Protein AF-A0A4D6N8U1-F1 (afdb_monomer_lite)

pLDDT: mean 76.0, std 16.44, range [33.62, 95.38]

Secondary structure (DSSP, 8-state):
----PPPHHHHHHHTTTTPPPP---SSSS------HHHHSTT---GGGTS-TTSPPTTS-----EEE-GGGS--S-S---HHHHHHHHHHHHHHHHHHT-B-TTT---EEEEEEETT--EEEEE-B--TTSTTPBPHHHHHHHHHTTS-GGGEEEEEEEEETT-SS--GGG--SEEEEEEE--

InterPro domains:
  IPR002125 Cytidine and deoxycytidylate deaminase domain [PS51747] (84-183)
  IPR013171 Cytidine/deoxycytidylate deaminase, zinc-binding domain [PF08211] (36-172)
  IPR016193 Cytidine deaminase-like [SSF53927] (32-168)
  IPR050202 Cytidine and Deoxycytidylate Deaminase [PTHR11644] (20-145)

Organism: Vigna unguiculata (NCBI:txid3917)

Foldseek 3Di:
DDDPDPDVLVLLVCVQALDFDWDDDPDPDDGDGDGSCVVPVPHDFCVVPHDPPQDTPPDDFFQQWDFDPVPPPDPDDDDDPVNVLVVVQVVLFNRQQRRARDVPQSKGKKKWWAFQVRDIFIFTWYATPVNPPTDDRVRRSVVRCPPDPPVRTDAMEMEIAPPGPDDCVVVDPHHYGHIDGDD

Structure (mmCIF, N/CA/C/O backbone):
data_AF-A0A4D6N8U1-F1
#
_entry.id   AF-A0A4D6N8U1-F1
#
loop_
_atom_site.group_PDB
_atom_site.id
_atom_site.type_symbol
_atom_site.label_atom_id
_atom_site.label_alt_id
_atom_site.label_comp_id
_atom_site.label_asym_id
_atom_site.label_entity_id
_atom_site.label_seq_id
_atom_site.pdbx_PDB_ins_code
_atom_site.Cartn_x
_atom_site.Cartn_y
_atom_site.Cartn_z
_atom_site.occupancy
_atom_site.B_iso_or_equiv
_atom_site.auth_seq_id
_atom_site.auth_comp_id
_atom_site.auth_asym_id
_atom_site.auth_atom_id
_atom_site.pdbx_PDB_model_num
ATOM 1 N N . MET A 1 1 ? 37.188 -9.917 13.035 1.00 33.62 1 MET A N 1
ATOM 2 C CA . MET A 1 1 ? 35.712 -9.987 13.081 1.00 33.62 1 MET A CA 1
ATOM 3 C C . MET A 1 1 ? 35.191 -9.381 11.792 1.00 33.62 1 MET A C 1
ATOM 5 O O . MET A 1 1 ? 35.544 -8.246 11.511 1.00 33.62 1 MET A O 1
ATOM 9 N N . ALA A 1 2 ? 34.481 -10.152 10.967 1.00 37.44 2 ALA A N 1
ATOM 10 C CA . ALA A 1 2 ? 33.875 -9.634 9.742 1.00 37.44 2 ALA A CA 1
ATOM 11 C C . ALA A 1 2 ? 32.584 -8.890 10.105 1.00 37.44 2 ALA A C 1
ATOM 13 O O . ALA A 1 2 ? 31.751 -9.444 10.820 1.00 37.44 2 ALA A O 1
ATOM 14 N N . GLU A 1 3 ? 32.437 -7.647 9.646 1.00 43.19 3 GLU A N 1
ATOM 15 C CA . GLU A 1 3 ? 31.185 -6.907 9.802 1.00 43.19 3 GLU A CA 1
ATOM 16 C C . GLU A 1 3 ? 30.051 -7.598 9.025 1.00 43.19 3 GLU A C 1
ATOM 18 O O . GLU A 1 3 ? 30.286 -8.098 7.915 1.00 43.19 3 GLU A O 1
ATOM 23 N N . PRO A 1 4 ? 28.823 -7.646 9.571 1.00 41.88 4 PRO A N 1
ATOM 24 C CA . PRO A 1 4 ? 27.682 -8.193 8.856 1.00 41.88 4 PRO A CA 1
ATOM 25 C C . PRO A 1 4 ? 27.353 -7.284 7.668 1.00 41.88 4 PRO A C 1
ATOM 27 O O . PRO A 1 4 ? 26.766 -6.216 7.816 1.00 41.88 4 PRO A O 1
ATOM 30 N N . LYS A 1 5 ? 27.743 -7.706 6.463 1.00 51.41 5 LYS A N 1
ATOM 31 C CA . LYS A 1 5 ? 27.340 -7.027 5.228 1.00 51.41 5 LYS A CA 1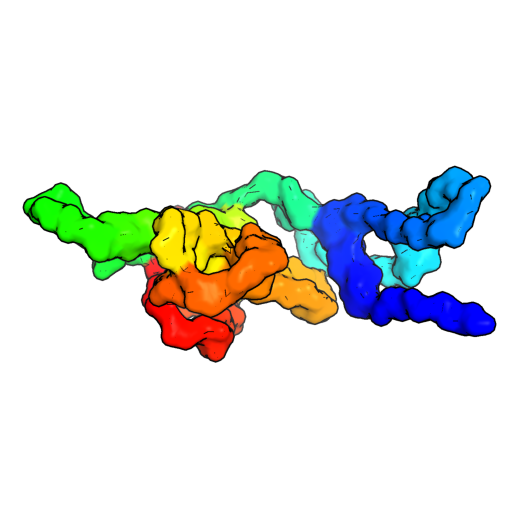
ATOM 32 C C . LYS A 1 5 ? 25.823 -7.190 5.057 1.00 51.41 5 LYS A C 1
ATOM 34 O O . LYS A 1 5 ? 25.351 -8.329 5.109 1.00 51.41 5 LYS A O 1
ATOM 39 N N . PRO A 1 6 ? 25.056 -6.110 4.813 1.00 54.94 6 PRO A N 1
ATOM 40 C CA . PRO A 1 6 ? 23.638 -6.234 4.508 1.00 54.94 6 PRO A CA 1
ATOM 41 C C . PRO A 1 6 ? 23.445 -7.159 3.303 1.00 54.94 6 PRO A C 1
ATOM 43 O O . PRO A 1 6 ? 24.192 -7.086 2.321 1.00 54.94 6 PRO A O 1
ATOM 46 N N . ILE A 1 7 ? 22.459 -8.053 3.386 1.00 62.69 7 ILE A N 1
ATOM 47 C CA . ILE A 1 7 ? 22.147 -9.026 2.330 1.00 62.69 7 ILE A CA 1
ATOM 48 C C . ILE A 1 7 ? 21.815 -8.252 1.043 1.00 62.69 7 ILE A C 1
ATOM 50 O O . ILE A 1 7 ? 21.067 -7.280 1.103 1.00 62.69 7 ILE A O 1
ATOM 54 N N . ARG A 1 8 ? 22.325 -8.686 -0.124 1.00 57.22 8 ARG A N 1
ATOM 55 C CA . ARG A 1 8 ? 22.146 -8.029 -1.449 1.00 57.22 8 ARG A CA 1
ATOM 56 C C . ARG A 1 8 ? 20.716 -7.538 -1.742 1.00 57.22 8 ARG A C 1
ATOM 58 O O . ARG A 1 8 ? 20.549 -6.508 -2.381 1.00 57.22 8 ARG A O 1
ATOM 65 N N . ARG A 1 9 ? 19.706 -8.235 -1.217 1.00 57.12 9 ARG A N 1
ATOM 66 C CA . ARG A 1 9 ? 18.279 -7.878 -1.292 1.00 57.12 9 ARG A CA 1
ATOM 67 C C . ARG A 1 9 ? 17.963 -6.473 -0.747 1.00 57.12 9 ARG A C 1
ATOM 69 O O . ARG A 1 9 ? 17.156 -5.768 -1.335 1.00 57.12 9 ARG A O 1
ATOM 76 N N . TRP A 1 10 ? 18.618 -6.054 0.336 1.00 57.88 10 TRP A N 1
ATOM 77 C CA . TRP A 1 10 ? 18.423 -4.736 0.959 1.00 57.88 10 TRP A CA 1
ATOM 78 C C . TRP A 1 10 ? 18.992 -3.604 0.113 1.00 57.88 10 TRP A C 1
ATOM 80 O O . TRP A 1 10 ? 18.360 -2.565 -0.046 1.00 57.88 10 TRP A O 1
ATOM 90 N N . TRP A 1 11 ? 20.156 -3.835 -0.491 1.00 59.41 11 TRP A N 1
ATOM 91 C CA . TRP A 1 11 ? 20.763 -2.878 -1.408 1.00 59.41 11 TRP A CA 1
ATOM 92 C C . TRP A 1 11 ? 19.870 -2.635 -2.621 1.00 59.41 11 TRP A C 1
ATOM 94 O O . TRP A 1 11 ? 19.699 -1.496 -3.049 1.00 59.41 11 TRP A O 1
ATOM 104 N N . GLN A 1 12 ? 19.261 -3.703 -3.142 1.00 58.62 12 GLN A N 1
ATOM 105 C CA . GLN A 1 12 ? 18.358 -3.607 -4.278 1.00 58.62 12 GLN A CA 1
ATOM 106 C C . GLN A 1 12 ? 17.107 -2.792 -3.939 1.00 58.62 12 GLN A C 1
ATOM 108 O O . GLN A 1 12 ? 16.709 -1.991 -4.769 1.00 58.62 12 GLN A O 1
ATOM 113 N N . PHE A 1 13 ? 16.550 -2.898 -2.725 1.00 62.19 13 PHE A N 1
ATOM 114 C CA . PHE A 1 13 ? 15.436 -2.046 -2.279 1.00 62.19 13 PHE A CA 1
ATOM 115 C C . PHE A 1 13 ? 15.803 -0.551 -2.249 1.00 62.19 13 PHE A C 1
ATOM 117 O O . PHE A 1 13 ? 15.089 0.262 -2.829 1.00 62.19 13 PHE A O 1
ATOM 124 N N . CYS A 1 14 ? 16.940 -0.185 -1.641 1.00 59.06 14 CYS A N 1
ATOM 125 C CA . CYS A 1 14 ? 17.377 1.217 -1.530 1.00 59.06 14 CYS A CA 1
ATOM 126 C C . CYS A 1 14 ? 17.618 1.890 -2.893 1.00 59.06 14 CYS A C 1
ATOM 128 O O . CYS A 1 14 ? 17.463 3.106 -3.015 1.00 59.06 14 CYS A O 1
ATOM 130 N N . ASN A 1 15 ? 17.943 1.104 -3.926 1.00 58.97 15 ASN A N 1
ATOM 131 C CA . ASN A 1 15 ? 18.101 1.596 -5.295 1.00 58.97 15 ASN A CA 1
ATOM 132 C C . ASN A 1 15 ? 16.811 2.210 -5.868 1.00 58.97 15 ASN A C 1
ATOM 134 O O . ASN A 1 15 ? 16.868 3.058 -6.751 1.00 58.97 15 ASN A O 1
ATOM 138 N N . PHE A 1 16 ? 15.642 1.821 -5.352 1.00 53.44 16 PHE A N 1
ATOM 139 C CA . PHE A 1 16 ? 14.355 2.296 -5.863 1.00 53.44 16 PHE A CA 1
ATOM 140 C C . PHE A 1 16 ? 13.917 3.639 -5.286 1.00 53.44 16 PHE A C 1
ATOM 142 O O . PHE A 1 16 ? 12.999 4.242 -5.828 1.00 53.44 16 PHE A O 1
ATOM 149 N N . SER A 1 17 ? 14.563 4.114 -4.218 1.00 51.16 17 SER A N 1
ATOM 150 C CA . SER A 1 17 ? 14.145 5.313 -3.482 1.00 51.16 17 SER A CA 1
ATOM 151 C C . SER A 1 17 ? 15.088 6.510 -3.634 1.00 51.16 17 SER A C 1
ATOM 153 O O . SER A 1 17 ? 14.858 7.531 -2.993 1.00 51.16 17 SER A O 1
ATOM 155 N N . ASN A 1 18 ? 16.191 6.386 -4.388 1.00 48.53 18 ASN A N 1
ATOM 156 C CA . ASN A 1 18 ? 17.327 7.323 -4.307 1.00 48.53 18 ASN A CA 1
ATOM 157 C C . ASN A 1 18 ? 17.831 7.531 -2.854 1.00 48.53 18 ASN A C 1
ATOM 159 O O . ASN A 1 18 ? 18.452 8.547 -2.537 1.00 48.53 18 ASN A O 1
ATOM 163 N N . LEU A 1 19 ? 17.567 6.576 -1.948 1.00 44.91 19 LEU A N 1
ATOM 164 C CA . LEU A 1 19 ? 17.973 6.680 -0.550 1.00 44.91 19 LEU A CA 1
ATOM 165 C C . LEU A 1 19 ? 19.451 6.307 -0.408 1.00 44.91 19 LEU A C 1
ATOM 167 O O . LEU A 1 19 ? 19.900 5.236 -0.820 1.00 44.91 19 LEU A O 1
ATOM 171 N N . TYR A 1 20 ? 20.206 7.192 0.232 1.00 42.31 20 TYR A N 1
ATOM 172 C CA . TYR A 1 20 ? 21.606 6.968 0.557 1.00 42.31 20 TYR A CA 1
ATOM 173 C C . TYR A 1 20 ? 21.751 6.028 1.761 1.00 42.31 20 TYR A C 1
ATOM 175 O O . TYR A 1 20 ? 21.087 6.205 2.781 1.00 42.31 20 TYR A O 1
ATOM 183 N N . CYS A 1 21 ? 22.647 5.041 1.670 1.00 44.75 21 CYS A N 1
ATOM 184 C CA . CYS A 1 21 ? 22.950 4.152 2.793 1.00 44.75 21 CYS A CA 1
ATOM 185 C C . CYS A 1 21 ? 23.933 4.818 3.764 1.00 44.75 21 CYS A C 1
ATOM 187 O O . CYS A 1 21 ? 25.037 5.206 3.380 1.00 44.75 21 CYS A O 1
ATOM 189 N N . PHE A 1 22 ? 23.548 4.898 5.037 1.00 40.94 22 PHE A N 1
ATOM 190 C CA . PHE A 1 22 ? 24.395 5.392 6.117 1.00 40.94 22 PHE A CA 1
ATOM 191 C C . PHE A 1 22 ? 25.020 4.204 6.855 1.00 40.94 22 PHE A C 1
ATOM 193 O O . PHE A 1 22 ? 24.305 3.382 7.423 1.00 40.94 22 PHE A O 1
ATOM 200 N N . SER A 1 23 ? 26.349 4.101 6.859 1.00 42.75 23 SER A N 1
ATOM 201 C CA . SER A 1 23 ? 27.047 3.166 7.745 1.00 42.75 23 SER A CA 1
ATOM 202 C C . SER A 1 23 ? 27.382 3.902 9.037 1.00 42.75 23 SER A C 1
ATOM 204 O O . SER A 1 23 ? 28.341 4.670 9.086 1.00 42.75 23 SER A O 1
ATOM 206 N N . SER A 1 24 ? 26.575 3.719 10.083 1.00 39.22 24 SER A N 1
ATOM 207 C CA . SER A 1 24 ? 26.896 4.250 11.408 1.00 39.22 24 SER A CA 1
ATOM 208 C C . SER A 1 24 ? 27.877 3.310 12.107 1.00 39.22 24 SER A C 1
ATOM 210 O O . SER A 1 24 ? 27.471 2.381 12.806 1.00 39.22 24 SER A O 1
ATOM 212 N N . THR A 1 25 ? 29.178 3.527 11.935 1.00 42.56 25 THR A N 1
ATOM 213 C CA . THR A 1 25 ? 30.161 2.874 12.803 1.00 42.56 25 THR A CA 1
ATOM 214 C C . THR A 1 25 ? 30.216 3.641 14.123 1.00 42.56 25 THR A C 1
ATOM 216 O O . THR A 1 25 ? 30.431 4.853 14.140 1.00 42.56 25 THR A O 1
ATOM 219 N N . ILE A 1 26 ? 30.030 2.941 15.244 1.00 47.75 26 ILE A N 1
ATOM 220 C CA . ILE A 1 26 ? 30.313 3.453 16.590 1.00 47.75 26 ILE A CA 1
ATOM 221 C C . ILE A 1 26 ? 31.835 3.623 16.701 1.00 47.75 26 ILE A C 1
ATOM 223 O O . ILE A 1 26 ? 32.529 2.745 17.199 1.00 47.75 26 ILE A O 1
ATOM 227 N N . ASN A 1 27 ? 32.385 4.704 16.152 1.00 44.72 27 ASN A N 1
ATOM 228 C CA . ASN A 1 27 ? 33.701 5.235 16.496 1.00 44.72 27 ASN A CA 1
ATOM 229 C C . ASN A 1 27 ? 33.904 6.608 15.850 1.00 44.72 27 ASN A C 1
ATOM 231 O O . ASN A 1 27 ? 33.344 6.901 14.803 1.00 44.72 27 ASN A O 1
ATOM 235 N N . ARG A 1 28 ? 34.692 7.452 16.520 1.00 45.66 28 ARG A N 1
ATOM 236 C CA . ARG A 1 28 ? 34.837 8.908 16.342 1.00 45.66 28 ARG A CA 1
ATOM 237 C C . ARG A 1 28 ? 35.461 9.366 15.002 1.00 45.66 28 ARG A C 1
ATOM 239 O O . ARG A 1 28 ? 36.388 10.170 15.012 1.00 45.66 28 ARG A O 1
ATOM 246 N N . CYS A 1 29 ? 34.963 8.892 13.865 1.00 48.19 29 CYS A N 1
ATOM 247 C CA . CYS A 1 29 ? 35.279 9.406 12.532 1.00 48.19 29 CYS A CA 1
ATOM 248 C C . CYS A 1 29 ? 34.030 10.050 11.912 1.00 48.19 29 CYS A C 1
ATOM 250 O O . CYS A 1 29 ? 32.922 9.567 12.155 1.00 48.19 29 CYS A O 1
ATOM 252 N N . PRO A 1 30 ? 34.174 11.124 11.113 1.00 55.75 30 PRO A N 1
ATOM 253 C CA . PRO A 1 30 ? 33.047 11.656 10.363 1.00 55.75 30 PRO A CA 1
ATOM 254 C C . PRO A 1 30 ? 32.487 10.552 9.449 1.00 55.75 30 PRO A C 1
ATOM 256 O O . PRO A 1 30 ? 33.272 9.797 8.867 1.00 55.75 30 PRO A O 1
ATOM 259 N N . PRO A 1 31 ? 31.155 10.426 9.336 1.00 58.94 31 PRO A N 1
ATOM 260 C CA . PRO A 1 31 ? 30.531 9.390 8.523 1.00 58.94 31 PRO A CA 1
ATOM 261 C C . PRO A 1 31 ? 31.013 9.525 7.076 1.00 58.94 31 PRO A C 1
ATOM 263 O O . PRO A 1 31 ? 30.777 10.539 6.419 1.00 58.94 31 PRO A O 1
ATOM 266 N N . GLN A 1 32 ? 31.730 8.513 6.587 1.00 71.56 32 GLN A N 1
ATOM 267 C CA . GLN A 1 32 ? 32.212 8.493 5.213 1.00 71.56 32 GLN A CA 1
ATOM 268 C C . GLN A 1 32 ? 31.061 8.070 4.302 1.00 71.56 32 GLN A C 1
ATOM 270 O O . GLN A 1 32 ? 30.616 6.922 4.311 1.00 71.56 32 GLN A O 1
ATOM 275 N N . PHE A 1 33 ? 30.562 9.021 3.521 1.00 79.31 33 PHE A N 1
ATOM 276 C CA . PHE A 1 33 ? 29.514 8.768 2.549 1.00 79.31 33 PHE A CA 1
ATOM 277 C C . PHE A 1 33 ? 30.047 7.904 1.404 1.00 79.31 33 PHE A C 1
ATOM 279 O O . PHE A 1 33 ? 31.010 8.272 0.730 1.00 79.31 33 PHE A O 1
ATOM 286 N N . THR A 1 34 ? 29.401 6.763 1.175 1.00 78.75 34 THR A N 1
ATOM 287 C CA . THR A 1 34 ? 29.705 5.875 0.051 1.00 78.75 34 THR A CA 1
ATOM 288 C C . THR A 1 34 ? 28.453 5.766 -0.818 1.00 78.75 34 THR A C 1
ATOM 290 O O . THR A 1 34 ? 27.410 5.353 -0.304 1.00 78.75 34 THR A O 1
ATOM 293 N N . PRO A 1 35 ? 28.506 6.150 -2.107 1.00 80.25 35 PRO A N 1
ATOM 294 C CA . PRO A 1 35 ? 27.330 6.110 -2.966 1.00 80.25 35 PRO A CA 1
ATOM 295 C C . PRO A 1 35 ? 26.865 4.669 -3.185 1.00 80.25 35 PRO A C 1
ATOM 297 O O . PRO A 1 35 ? 27.667 3.734 -3.198 1.00 80.25 35 PRO A O 1
ATOM 300 N N . LEU A 1 36 ? 25.564 4.494 -3.423 1.00 77.44 36 LEU A N 1
ATOM 301 C CA . LEU A 1 36 ? 24.966 3.174 -3.626 1.00 77.44 36 LEU A CA 1
ATOM 302 C C . LEU A 1 36 ? 25.601 2.405 -4.797 1.00 77.44 36 LEU A C 1
ATOM 304 O O . LEU A 1 36 ? 25.791 1.194 -4.705 1.00 77.44 36 LEU A O 1
ATOM 308 N N . SER A 1 37 ? 26.012 3.116 -5.849 1.00 79.50 37 SER A N 1
ATOM 309 C CA . SER A 1 37 ? 26.695 2.556 -7.023 1.00 79.50 37 SER A CA 1
ATOM 310 C C . SER A 1 37 ? 27.990 1.810 -6.687 1.00 79.50 37 SER A C 1
ATOM 312 O O . SER A 1 37 ? 28.389 0.912 -7.424 1.00 79.50 37 SER A O 1
ATOM 314 N N . HIS A 1 38 ? 28.633 2.133 -5.561 1.00 81.56 38 HIS A N 1
ATOM 315 C CA . HIS A 1 38 ? 29.796 1.398 -5.069 1.00 81.56 38 HIS A CA 1
ATOM 316 C C . HIS A 1 38 ? 29.420 -0.002 -4.558 1.00 81.56 38 HIS A C 1
ATOM 318 O O . HIS A 1 38 ? 30.170 -0.958 -4.742 1.00 81.56 38 HIS A O 1
ATOM 324 N N . PHE A 1 39 ? 28.250 -0.136 -3.928 1.00 79.19 39 PHE A N 1
ATOM 325 C CA . PHE A 1 39 ? 27.746 -1.406 -3.399 1.00 79.19 39 PHE A CA 1
ATOM 326 C C . PHE A 1 39 ? 26.977 -2.223 -4.450 1.00 79.19 39 PHE A C 1
ATOM 328 O O . PHE A 1 39 ? 26.923 -3.451 -4.356 1.00 79.19 39 PHE A O 1
ATOM 335 N N . LEU A 1 40 ? 26.415 -1.552 -5.459 1.00 77.44 40 LEU A N 1
ATOM 336 C CA . LEU A 1 40 ? 25.672 -2.132 -6.579 1.00 77.44 40 LEU A CA 1
ATOM 337 C C . LEU A 1 40 ? 26.259 -1.678 -7.927 1.00 77.44 40 LEU A C 1
ATOM 339 O O . LEU A 1 40 ? 25.648 -0.871 -8.633 1.00 77.44 40 LEU A O 1
ATOM 343 N N . PRO A 1 41 ? 27.435 -2.195 -8.321 1.00 77.69 41 PRO A N 1
ATOM 344 C CA . PRO A 1 41 ? 27.915 -1.999 -9.682 1.00 77.69 41 PRO A CA 1
ATOM 345 C C . PRO A 1 41 ? 26.935 -2.657 -10.669 1.00 77.69 41 PRO A C 1
ATOM 347 O O . PRO A 1 41 ? 26.496 -3.783 -10.437 1.00 77.69 41 PRO A O 1
ATOM 350 N N . HIS A 1 42 ? 26.607 -1.958 -11.762 1.00 77.50 42 HIS A N 1
ATOM 351 C CA . HIS A 1 42 ? 25.615 -2.380 -12.770 1.00 77.50 42 HIS A CA 1
ATOM 352 C C . HIS A 1 42 ? 24.214 -2.614 -12.187 1.00 77.50 42 HIS A C 1
ATOM 354 O O . HIS A 1 42 ? 23.626 -3.686 -12.324 1.00 77.50 42 HIS A O 1
ATOM 360 N N . GLN A 1 43 ? 23.701 -1.601 -11.492 1.00 78.69 43 GLN A N 1
ATOM 361 C CA . GLN A 1 43 ? 22.393 -1.656 -10.856 1.00 78.69 43 GLN A CA 1
ATOM 362 C C . GLN A 1 43 ? 21.269 -1.909 -11.870 1.00 78.69 43 GLN A C 1
ATOM 364 O O . GLN A 1 43 ? 21.231 -1.279 -12.922 1.00 78.69 43 GLN A O 1
ATOM 369 N N . PHE A 1 44 ? 20.347 -2.798 -11.506 1.00 78.44 44 PHE A N 1
ATOM 370 C CA . PHE A 1 44 ? 19.079 -2.981 -12.204 1.00 78.44 44 PHE A CA 1
ATOM 371 C C . PHE A 1 44 ? 17.998 -2.147 -11.509 1.00 78.44 44 PHE A C 1
ATOM 373 O O . PHE A 1 44 ? 17.881 -2.198 -10.277 1.00 78.44 44 PHE A O 1
ATOM 380 N N . GLY A 1 45 ? 17.218 -1.382 -12.267 1.00 79.94 45 GLY A N 1
ATOM 381 C CA . GLY A 1 45 ? 16.237 -0.441 -11.743 1.00 79.94 45 GLY A CA 1
ATOM 382 C C . GLY A 1 45 ? 15.106 -0.093 -12.718 1.00 79.94 45 GLY A C 1
ATOM 383 O O . GLY A 1 45 ? 14.988 -0.678 -13.790 1.00 79.94 45 GLY A O 1
ATOM 384 N N . PRO A 1 46 ? 14.251 0.877 -12.348 1.00 77.94 46 PRO A N 1
ATOM 385 C CA . PRO A 1 46 ? 13.057 1.239 -13.118 1.00 77.94 46 PRO A CA 1
ATOM 386 C C . PRO A 1 46 ? 13.362 1.629 -14.566 1.00 77.94 46 PRO A C 1
ATOM 388 O O . PRO A 1 46 ? 12.634 1.246 -15.471 1.00 77.94 46 PRO A O 1
ATOM 391 N N . HIS A 1 47 ? 14.480 2.320 -14.791 1.00 83.19 47 HIS A N 1
ATOM 392 C CA . HIS A 1 47 ? 14.916 2.786 -16.109 1.00 83.19 47 HIS A CA 1
ATOM 393 C C . HIS A 1 47 ? 15.242 1.651 -17.095 1.00 83.19 47 HIS A C 1
ATOM 395 O O . HIS A 1 47 ? 15.285 1.897 -18.296 1.00 83.19 47 HIS A O 1
ATOM 401 N N . ASP A 1 48 ? 15.454 0.423 -16.610 1.00 84.38 48 ASP A N 1
ATOM 402 C CA . ASP A 1 48 ? 15.710 -0.741 -17.465 1.00 84.38 48 ASP A CA 1
ATOM 403 C C . ASP A 1 48 ? 14.418 -1.346 -18.039 1.00 84.38 48 ASP A C 1
ATOM 405 O O . ASP A 1 48 ? 14.469 -2.078 -19.027 1.00 84.38 48 ASP A O 1
ATOM 409 N N . LEU A 1 49 ? 13.262 -1.065 -17.421 1.00 82.44 49 LEU A N 1
ATOM 410 C CA . LEU A 1 49 ? 11.970 -1.677 -17.763 1.00 82.44 49 LEU A CA 1
ATOM 411 C C . LEU A 1 49 ? 10.872 -0.667 -18.119 1.00 82.44 49 LEU A C 1
ATOM 413 O O . LEU A 1 49 ? 9.926 -1.022 -18.820 1.00 82.44 49 LEU A O 1
ATOM 417 N N . LEU A 1 50 ? 10.955 0.560 -17.609 1.00 84.19 50 LEU A N 1
ATOM 418 C CA . LEU A 1 50 ? 9.878 1.546 -17.643 1.00 84.19 50 LEU A CA 1
ATOM 419 C C . LEU A 1 50 ? 10.272 2.787 -18.441 1.00 84.19 50 LEU A C 1
ATOM 421 O O . LEU A 1 50 ? 11.443 3.143 -18.573 1.00 84.19 50 LEU A O 1
ATOM 425 N N . SER A 1 51 ? 9.254 3.476 -18.952 1.00 81.50 51 SER A N 1
ATOM 426 C CA . SER A 1 51 ? 9.427 4.786 -19.574 1.00 81.50 51 SER A CA 1
ATOM 427 C C . SER A 1 51 ? 9.809 5.843 -18.533 1.00 81.50 51 SER A C 1
ATOM 429 O O . SER A 1 51 ? 9.405 5.755 -17.375 1.00 81.50 51 SER A O 1
ATOM 431 N N . SER A 1 52 ? 10.471 6.918 -18.960 1.00 79.75 52 SER A N 1
ATOM 432 C CA . SER A 1 52 ? 10.801 8.062 -18.095 1.00 79.75 52 SER A CA 1
ATOM 433 C C . SER A 1 52 ? 9.584 8.838 -17.569 1.00 79.75 52 SER A C 1
ATOM 435 O O . SER A 1 52 ? 9.753 9.778 -16.803 1.00 79.75 52 SER A O 1
ATOM 437 N N . SER A 1 53 ? 8.371 8.501 -18.020 1.00 79.88 53 SER A N 1
ATOM 438 C CA . SER A 1 53 ? 7.116 9.107 -17.553 1.00 79.88 53 SER A CA 1
ATOM 439 C C . SER A 1 53 ? 6.494 8.374 -16.363 1.00 79.88 53 SER A C 1
ATOM 441 O O . SER A 1 53 ? 5.527 8.857 -15.779 1.00 79.88 53 SER A O 1
ATOM 443 N N . THR A 1 54 ? 7.025 7.200 -16.011 1.00 80.94 54 THR A N 1
ATOM 444 C CA . THR A 1 54 ? 6.529 6.409 -14.889 1.00 80.94 54 THR A CA 1
ATOM 445 C C . THR A 1 54 ? 7.105 6.951 -13.581 1.00 80.94 54 THR A C 1
ATOM 447 O O . THR A 1 54 ? 8.329 7.058 -13.480 1.00 80.94 54 THR A O 1
ATOM 450 N N . PRO A 1 55 ? 6.264 7.272 -12.582 1.00 82.06 55 PRO A N 1
ATOM 451 C CA . PRO A 1 55 ? 6.738 7.867 -11.342 1.00 82.06 55 PRO A CA 1
ATOM 452 C C . PRO A 1 55 ? 7.638 6.906 -10.559 1.00 82.06 55 PRO A C 1
ATOM 454 O O . PRO A 1 55 ? 7.385 5.698 -10.490 1.00 82.06 55 PRO A O 1
ATOM 457 N N . LEU A 1 56 ? 8.688 7.456 -9.954 1.00 83.56 56 LEU A N 1
ATOM 458 C CA . LEU A 1 56 ? 9.588 6.738 -9.052 1.00 83.56 56 LEU A CA 1
ATOM 459 C C . LEU A 1 56 ? 9.055 6.731 -7.612 1.00 83.56 56 LEU A C 1
ATOM 461 O O . LEU A 1 56 ? 8.104 7.429 -7.258 1.00 83.56 56 LEU A O 1
ATOM 465 N N . LEU A 1 57 ? 9.685 5.933 -6.744 1.00 76.19 57 LEU A N 1
ATOM 466 C CA . LEU A 1 57 ? 9.329 5.912 -5.327 1.00 76.19 57 LEU A CA 1
ATOM 467 C C . LEU A 1 57 ? 9.502 7.309 -4.713 1.00 76.19 57 LEU A C 1
ATOM 469 O O . LEU A 1 57 ? 10.543 7.936 -4.894 1.00 76.19 57 LEU A O 1
ATOM 473 N N . LEU A 1 58 ? 8.503 7.742 -3.936 1.00 79.12 58 LEU A N 1
ATOM 474 C CA . LEU A 1 58 ? 8.375 9.074 -3.317 1.00 79.12 58 LEU A CA 1
ATOM 475 C C . LEU A 1 58 ? 7.962 10.211 -4.266 1.00 79.12 58 LEU A C 1
ATOM 477 O O . LEU A 1 58 ? 7.713 11.320 -3.789 1.00 79.12 58 LEU A O 1
ATOM 481 N N . GLU A 1 59 ? 7.829 9.965 -5.569 1.00 82.75 59 GLU A N 1
ATOM 482 C CA . GLU A 1 59 ? 7.183 10.928 -6.461 1.00 82.75 59 GLU A CA 1
ATOM 483 C C . GLU A 1 59 ? 5.668 10.926 -6.238 1.00 82.75 59 GLU A C 1
ATOM 485 O O . GLU A 1 59 ? 5.055 9.910 -5.905 1.00 82.75 59 GLU A O 1
ATOM 490 N N . THR A 1 60 ? 5.047 12.096 -6.387 1.00 83.25 60 THR A N 1
ATOM 491 C CA . THR A 1 60 ? 3.596 12.220 -6.213 1.00 83.25 60 THR A CA 1
ATOM 492 C C . THR A 1 60 ? 2.886 11.595 -7.407 1.00 83.25 60 THR A C 1
ATOM 494 O O . THR A 1 60 ? 3.127 11.995 -8.544 1.00 83.25 60 THR A O 1
ATOM 497 N N . HIS A 1 61 ? 1.986 10.649 -7.151 1.00 84.94 61 HIS A N 1
ATOM 498 C CA . HIS A 1 61 ? 1.139 10.037 -8.170 1.00 84.94 61 HIS A CA 1
ATOM 499 C C . HIS A 1 61 ? -0.226 9.651 -7.576 1.00 84.94 61 HIS A C 1
ATOM 501 O O . HIS A 1 61 ? -0.378 9.563 -6.355 1.00 84.94 61 HIS A O 1
ATOM 507 N N . ASP A 1 62 ? -1.211 9.420 -8.446 1.00 90.38 62 ASP A N 1
ATOM 508 C CA . ASP A 1 62 ? -2.559 8.984 -8.071 1.00 90.38 62 ASP A CA 1
ATOM 509 C C . ASP A 1 62 ? -3.096 7.994 -9.120 1.00 90.38 62 ASP A C 1
ATOM 511 O O . ASP A 1 62 ? -3.042 8.274 -10.318 1.00 90.38 62 ASP A O 1
ATOM 515 N N . ASN A 1 63 ? -3.585 6.830 -8.681 1.00 89.25 63 ASN A N 1
ATOM 516 C CA . ASN A 1 63 ? -4.146 5.795 -9.560 1.00 89.25 63 ASN A CA 1
ATOM 517 C C . ASN A 1 63 ? -5.623 6.029 -9.943 1.00 89.25 63 ASN A C 1
ATOM 519 O O . ASN A 1 63 ? -6.182 5.242 -10.707 1.00 89.25 63 ASN A O 1
ATOM 523 N N . ALA A 1 64 ? -6.262 7.078 -9.414 1.00 91.25 64 ALA A N 1
ATOM 524 C CA . ALA A 1 64 ? -7.632 7.509 -9.696 1.00 91.25 64 ALA A CA 1
ATOM 525 C C . ALA A 1 64 ? -8.702 6.404 -9.557 1.00 91.25 64 ALA A C 1
ATOM 527 O O . ALA A 1 64 ? -9.701 6.384 -10.287 1.00 91.25 64 ALA A O 1
ATOM 528 N N . LEU A 1 65 ? -8.509 5.477 -8.615 1.00 89.75 65 LEU A N 1
ATOM 529 C CA . LEU A 1 65 ? -9.455 4.409 -8.304 1.00 89.75 65 LEU A CA 1
ATOM 530 C C . LEU A 1 65 ? -10.675 4.961 -7.568 1.00 89.75 65 LEU A C 1
ATOM 532 O O . LEU A 1 65 ? -10.605 5.947 -6.827 1.00 89.75 65 LEU A O 1
ATOM 536 N N . THR A 1 66 ? -11.800 4.272 -7.740 1.00 88.38 66 THR A N 1
ATOM 537 C CA . THR A 1 66 ? -13.041 4.550 -7.015 1.00 88.38 66 THR A CA 1
ATOM 538 C C . THR A 1 66 ? -13.670 3.270 -6.491 1.00 88.38 66 THR A C 1
ATOM 540 O O . THR A 1 66 ? -13.606 2.220 -7.135 1.00 88.38 66 THR A O 1
ATOM 543 N N . LEU A 1 67 ? -14.3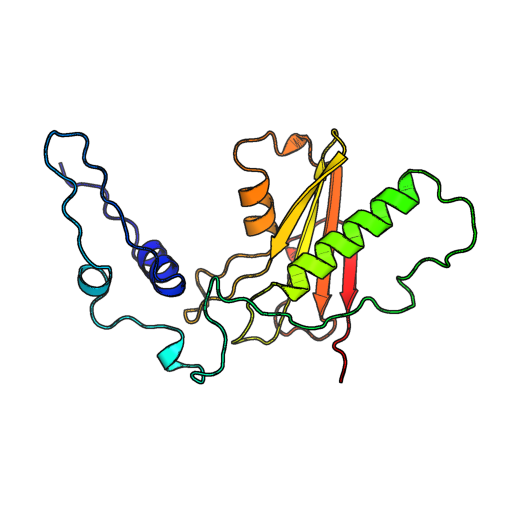25 3.380 -5.334 1.00 83.06 67 LEU A N 1
ATOM 544 C CA . LEU A 1 67 ? -15.176 2.322 -4.799 1.00 83.06 67 LEU A CA 1
ATOM 545 C C . LEU A 1 67 ? -16.357 2.065 -5.737 1.00 83.06 67 LEU A C 1
ATOM 547 O O . LEU A 1 67 ? -16.926 2.996 -6.309 1.00 83.06 67 LEU A O 1
ATOM 551 N N . LEU A 1 68 ? -16.733 0.796 -5.878 1.00 76.69 68 LEU A N 1
ATOM 552 C CA . LEU A 1 68 ? -17.944 0.425 -6.601 1.00 76.69 68 LEU A CA 1
ATOM 553 C C . LEU A 1 68 ? -19.191 0.925 -5.840 1.00 76.69 68 LEU A C 1
ATOM 555 O O . LEU A 1 68 ? -19.187 0.883 -4.608 1.00 76.69 68 LEU A O 1
ATOM 559 N N . PRO A 1 69 ? -20.272 1.337 -6.535 1.00 62.91 69 PRO A N 1
ATOM 560 C CA . PRO A 1 69 ? -21.490 1.874 -5.913 1.00 62.91 69 PRO A CA 1
ATOM 561 C C . PRO A 1 69 ? -22.105 0.957 -4.853 1.00 62.91 69 PRO A C 1
ATOM 563 O O . PRO A 1 69 ? -22.578 1.435 -3.835 1.00 62.91 69 PRO A O 1
ATOM 566 N N . ASN A 1 70 ? -21.993 -0.364 -5.024 1.00 61.41 70 ASN A N 1
ATOM 567 C CA . ASN A 1 70 ? -22.484 -1.357 -4.059 1.00 61.41 70 ASN A CA 1
ATOM 568 C C . ASN A 1 70 ? -21.735 -1.330 -2.706 1.00 61.41 70 ASN A C 1
ATOM 570 O O . ASN A 1 70 ? -22.106 -2.042 -1.776 1.00 61.41 70 ASN A O 1
ATOM 574 N N . HIS A 1 71 ? -20.650 -0.558 -2.607 1.00 59.81 71 HIS A N 1
ATOM 575 C CA . HIS A 1 71 ? -19.866 -0.345 -1.392 1.00 59.81 71 HIS A CA 1
ATOM 576 C C . HIS A 1 71 ? -19.955 1.090 -0.853 1.00 59.81 71 HIS A C 1
ATOM 578 O O . HIS A 1 71 ? -19.378 1.357 0.206 1.00 59.81 71 HIS A O 1
ATOM 584 N N . ILE A 1 72 ? -20.670 1.983 -1.547 1.00 56.91 72 ILE A N 1
ATOM 585 C CA . ILE A 1 72 ? -21.069 3.297 -1.043 1.00 56.91 72 ILE A CA 1
ATOM 586 C C . ILE A 1 72 ? -22.372 3.053 -0.284 1.00 56.91 72 ILE A C 1
ATOM 588 O O . ILE A 1 72 ? -23.381 2.692 -0.876 1.00 56.91 72 ILE A O 1
ATOM 592 N N . VAL A 1 73 ? -22.321 3.125 1.042 1.00 54.53 73 VAL A N 1
ATOM 593 C CA . VAL A 1 73 ? -23.524 2.989 1.869 1.00 54.53 73 VAL A CA 1
ATOM 594 C C . VAL A 1 73 ? -24.369 4.243 1.636 1.00 54.53 73 VAL A C 1
ATOM 596 O O . VAL A 1 73 ? -23.822 5.341 1.709 1.00 54.53 73 VAL A O 1
ATOM 599 N N . ASP A 1 74 ? -25.651 4.067 1.309 1.00 45.62 74 ASP A N 1
ATOM 600 C CA . ASP A 1 74 ? -26.617 5.146 1.083 1.00 45.62 74 ASP A CA 1
ATOM 601 C C . ASP A 1 74 ? -26.595 6.183 2.225 1.00 45.62 74 ASP A C 1
ATOM 603 O O . ASP A 1 74 ? -26.582 5.839 3.407 1.00 45.62 74 ASP A O 1
ATOM 607 N N . ASP A 1 75 ? -26.583 7.458 1.844 1.00 51.03 75 ASP A N 1
ATOM 608 C CA . ASP A 1 75 ? -26.290 8.647 2.664 1.00 51.03 75 ASP A CA 1
ATOM 609 C C . ASP A 1 75 ? -27.439 9.074 3.618 1.00 51.03 75 ASP A C 1
ATOM 611 O O . ASP A 1 75 ? -27.464 10.219 4.062 1.00 51.03 75 ASP A O 1
ATOM 615 N N . ASP A 1 76 ? -28.421 8.207 3.920 1.00 53.03 76 ASP A N 1
ATOM 616 C CA . ASP A 1 76 ? -29.724 8.648 4.474 1.00 53.03 76 ASP A CA 1
ATOM 617 C C . ASP A 1 76 ? -30.262 7.895 5.706 1.00 53.03 76 ASP A C 1
ATOM 619 O O . ASP A 1 76 ? -31.464 7.900 5.952 1.00 53.03 76 ASP A O 1
ATOM 623 N N . ASP A 1 77 ? -29.430 7.279 6.548 1.00 47.84 77 ASP A N 1
ATOM 624 C CA . ASP A 1 77 ? -29.934 6.871 7.868 1.00 47.84 77 ASP A CA 1
ATOM 625 C C . ASP A 1 77 ? -28.860 6.949 8.948 1.00 47.84 77 ASP A C 1
ATOM 627 O O . ASP A 1 77 ? -27.679 6.714 8.694 1.00 47.84 77 ASP A O 1
ATOM 631 N N . ALA A 1 78 ? -29.269 7.339 10.153 1.00 55.75 78 ALA A N 1
ATOM 632 C CA . ALA A 1 78 ? -28.409 7.671 11.284 1.00 55.75 78 ALA A CA 1
ATOM 633 C C . ALA A 1 78 ? -27.284 6.634 11.489 1.00 55.75 78 ALA A C 1
ATOM 635 O O . ALA A 1 78 ? -27.488 5.573 12.084 1.00 55.75 78 ALA A O 1
ATOM 636 N N . LEU A 1 79 ? -26.078 6.944 10.991 1.00 57.62 79 LEU A N 1
ATOM 637 C CA . LEU A 1 79 ? -24.946 6.022 11.029 1.00 57.62 79 LEU A CA 1
ATOM 638 C C . LEU A 1 79 ? -24.580 5.734 12.485 1.00 57.62 79 LEU A C 1
ATOM 640 O O . LEU A 1 79 ? -24.047 6.584 13.201 1.00 57.62 79 LEU A O 1
ATOM 644 N N . CYS A 1 80 ? -24.842 4.505 12.920 1.00 61.44 80 CYS A N 1
ATOM 645 C CA . CYS A 1 80 ? -24.279 3.982 14.153 1.00 61.44 80 CYS A CA 1
ATOM 646 C C . CYS A 1 80 ? -22.745 4.081 14.076 1.00 61.44 80 CYS A C 1
ATOM 648 O O . CYS A 1 80 ? -22.168 3.965 12.990 1.00 61.44 80 CYS A O 1
ATOM 650 N N . ASN A 1 81 ? -22.075 4.273 15.218 1.00 68.06 81 ASN A N 1
ATOM 651 C CA . ASN A 1 81 ? -20.618 4.477 15.277 1.00 68.06 81 ASN A CA 1
ATOM 652 C C . ASN A 1 81 ? -19.829 3.435 14.461 1.00 68.06 81 ASN A C 1
ATOM 654 O O . ASN A 1 81 ? -18.822 3.778 13.849 1.00 68.06 81 ASN A O 1
ATOM 658 N N . ASP A 1 82 ? -20.318 2.197 14.398 1.00 69.12 82 ASP A N 1
ATOM 659 C CA . ASP A 1 82 ? -19.722 1.085 13.652 1.00 69.12 82 ASP A CA 1
ATOM 660 C C . ASP A 1 82 ? -19.699 1.303 12.120 1.00 69.12 82 ASP A C 1
ATOM 662 O O . ASP A 1 82 ? -18.663 1.166 11.468 1.00 69.12 82 ASP A O 1
ATOM 666 N N . HIS A 1 83 ? -20.807 1.772 11.532 1.00 73.69 83 HIS A N 1
ATOM 667 C CA . HIS A 1 83 ? -20.883 2.060 10.093 1.00 73.69 83 HIS A CA 1
ATOM 668 C C . HIS A 1 83 ? -19.974 3.229 9.688 1.00 73.69 83 HIS A C 1
ATOM 670 O O . HIS A 1 83 ? -19.332 3.196 8.633 1.00 73.69 83 HIS A O 1
ATOM 676 N N . LEU A 1 84 ? -19.885 4.255 10.540 1.00 76.12 84 LEU A N 1
ATOM 677 C CA . LEU A 1 84 ? -19.009 5.399 10.306 1.00 76.12 84 LEU A CA 1
ATOM 678 C C . LEU A 1 84 ? -17.525 4.992 10.326 1.00 76.12 84 LEU A C 1
ATOM 680 O O . LEU A 1 84 ? -16.756 5.466 9.485 1.00 76.12 84 LEU A O 1
ATOM 684 N N . HIS A 1 85 ? -17.124 4.107 11.248 1.00 77.69 85 HIS A N 1
ATOM 685 C CA . HIS A 1 85 ? -15.763 3.561 11.291 1.00 77.69 85 HIS A CA 1
ATOM 686 C C . HIS A 1 85 ? -15.449 2.753 10.032 1.00 77.69 85 HIS A C 1
ATOM 688 O O . HIS A 1 85 ? -14.415 2.986 9.404 1.00 77.69 85 HIS A O 1
ATOM 694 N N . ASN A 1 86 ? -16.374 1.899 9.591 1.00 84.12 86 ASN A N 1
ATOM 695 C CA . ASN A 1 86 ? -16.197 1.110 8.376 1.00 84.12 86 ASN A CA 1
ATOM 696 C C . ASN A 1 86 ? -16.006 1.988 7.124 1.00 84.12 86 ASN A C 1
ATOM 698 O O . ASN A 1 86 ? -15.112 1.737 6.315 1.00 84.12 86 ASN A O 1
ATOM 702 N N . HIS A 1 87 ? -16.797 3.056 6.977 1.00 86.62 87 HIS A N 1
ATOM 703 C CA . HIS A 1 87 ? -16.671 3.984 5.849 1.00 86.62 87 HIS A CA 1
ATOM 704 C C . HIS A 1 87 ? -15.337 4.750 5.868 1.00 86.62 87 HIS A C 1
ATOM 706 O O . HIS A 1 87 ? -14.656 4.844 4.843 1.00 86.62 87 HIS A O 1
ATOM 712 N N . LYS A 1 88 ? -14.914 5.250 7.038 1.00 90.50 88 LYS A N 1
ATOM 713 C CA . LYS A 1 88 ? -13.600 5.897 7.199 1.00 90.50 88 LYS A CA 1
ATOM 714 C C . LYS A 1 88 ? -12.455 4.947 6.847 1.00 90.50 88 LYS A C 1
ATOM 716 O O . LYS A 1 88 ? -11.535 5.349 6.136 1.00 90.50 88 LYS A O 1
ATOM 721 N N . LEU A 1 89 ? -12.533 3.695 7.297 1.00 92.00 89 LEU A N 1
ATOM 722 C CA . LEU A 1 89 ? -11.506 2.684 7.055 1.00 92.00 89 LEU A CA 1
ATOM 723 C C . LEU A 1 89 ? -11.410 2.316 5.565 1.00 92.00 89 LEU A C 1
ATOM 725 O O . LEU A 1 89 ? -10.313 2.277 5.008 1.00 92.00 89 LEU A O 1
ATOM 729 N N . LYS A 1 90 ? -12.552 2.163 4.880 1.00 92.00 90 LYS A N 1
ATOM 730 C CA . LYS A 1 90 ? -12.615 1.967 3.420 1.00 92.00 90 LYS A CA 1
ATOM 731 C C . LYS A 1 90 ? -11.995 3.123 2.640 1.00 92.00 90 LYS A C 1
ATOM 733 O O . LYS A 1 90 ? -11.200 2.886 1.733 1.00 92.00 90 LYS A O 1
ATOM 738 N N . ASN A 1 91 ? -12.318 4.363 3.003 1.00 92.12 91 ASN A N 1
ATOM 739 C CA . ASN A 1 91 ? -11.762 5.541 2.336 1.00 92.12 91 ASN A CA 1
ATOM 740 C C . ASN A 1 91 ? -10.253 5.678 2.572 1.00 92.12 91 ASN A C 1
ATOM 742 O O . ASN A 1 91 ? -9.521 6.032 1.651 1.00 92.12 91 ASN A O 1
ATOM 746 N N . ALA A 1 92 ? -9.769 5.339 3.769 1.00 94.94 92 ALA A N 1
ATOM 747 C CA . ALA A 1 92 ? -8.340 5.313 4.059 1.00 94.94 92 ALA A CA 1
ATOM 748 C C . ALA A 1 92 ? -7.599 4.247 3.231 1.00 94.94 92 ALA A C 1
ATOM 750 O O . ALA A 1 92 ? -6.516 4.518 2.709 1.00 94.94 92 ALA A O 1
ATOM 751 N N . ALA A 1 93 ? -8.190 3.061 3.065 1.00 94.50 93 ALA A N 1
ATOM 752 C CA . ALA A 1 93 ? -7.625 2.004 2.230 1.00 94.50 93 ALA A CA 1
ATOM 753 C C . ALA A 1 93 ? -7.637 2.389 0.737 1.00 94.50 93 ALA A C 1
ATOM 755 O O . ALA A 1 93 ? -6.651 2.154 0.038 1.00 94.50 93 ALA A O 1
ATOM 756 N N . LEU A 1 94 ? -8.700 3.055 0.265 1.00 94.31 94 LEU A N 1
ATOM 757 C CA . LEU A 1 94 ? -8.776 3.629 -1.084 1.00 94.31 94 LEU A CA 1
ATOM 758 C C . LEU A 1 94 ? -7.671 4.659 -1.322 1.00 94.31 94 LEU A C 1
ATOM 760 O O . LEU A 1 94 ? -6.969 4.593 -2.327 1.00 94.31 94 LEU A O 1
ATOM 764 N N . GLU A 1 95 ? -7.493 5.596 -0.391 1.00 94.62 95 GLU A N 1
ATOM 765 C CA . GLU A 1 95 ? -6.440 6.607 -0.475 1.00 94.62 95 GLU A CA 1
ATOM 766 C C . GLU A 1 95 ? -5.052 5.952 -0.569 1.00 94.62 95 GLU A C 1
ATOM 768 O O . GLU A 1 95 ? -4.216 6.365 -1.374 1.00 94.62 95 GLU A O 1
ATOM 773 N N . ALA A 1 96 ? -4.814 4.897 0.216 1.00 95.06 96 ALA A N 1
ATOM 774 C CA . ALA A 1 96 ? -3.570 4.138 0.171 1.00 95.06 96 ALA A CA 1
ATOM 775 C C . ALA A 1 96 ? -3.376 3.420 -1.175 1.00 95.06 96 ALA A C 1
ATOM 777 O O . ALA A 1 96 ? -2.269 3.428 -1.716 1.00 95.06 96 ALA A O 1
ATOM 778 N N . ALA A 1 97 ? -4.437 2.847 -1.746 1.00 94.69 97 ALA A N 1
ATOM 779 C CA . ALA A 1 97 ? -4.390 2.206 -3.056 1.00 94.69 97 ALA A CA 1
ATOM 780 C C . ALA A 1 97 ? -4.144 3.215 -4.186 1.00 94.69 97 ALA A C 1
ATOM 782 O O . ALA A 1 97 ? -3.377 2.928 -5.107 1.00 94.69 97 ALA A O 1
ATOM 783 N N . ASN A 1 98 ? -4.701 4.425 -4.093 1.00 94.38 98 ASN A N 1
ATOM 784 C CA . ASN A 1 98 ? -4.426 5.500 -5.049 1.00 94.38 98 ASN A CA 1
ATOM 785 C C . ASN A 1 98 ? -2.968 5.964 -5.016 1.00 94.38 98 ASN A C 1
ATOM 787 O O . ASN A 1 98 ? -2.424 6.319 -6.055 1.00 94.38 98 ASN A O 1
ATOM 791 N N . LYS A 1 99 ? -2.307 5.852 -3.862 1.00 93.38 99 LYS A N 1
ATOM 792 C CA . LYS A 1 99 ? -0.878 6.150 -3.670 1.00 93.38 99 LYS A CA 1
ATOM 793 C C . LYS A 1 99 ? 0.043 4.932 -3.838 1.00 93.38 99 LYS A C 1
ATOM 795 O O . LYS A 1 99 ? 1.203 4.984 -3.443 1.00 93.38 99 LYS A O 1
ATOM 800 N N . SER A 1 100 ? -0.459 3.811 -4.361 1.00 92.62 100 SER A N 1
ATOM 801 C CA . SER A 1 100 ? 0.345 2.594 -4.541 1.00 92.62 100 SER A CA 1
ATOM 802 C C . SER A 1 100 ? 1.112 2.571 -5.861 1.00 92.62 100 SER A C 1
ATOM 804 O O . SER A 1 100 ? 0.577 2.924 -6.911 1.00 92.62 100 SER A O 1
ATOM 806 N N . LEU A 1 101 ? 2.359 2.109 -5.819 1.00 91.38 101 LEU A N 1
ATOM 807 C CA . LEU A 1 101 ? 3.234 2.014 -6.985 1.00 91.38 101 LEU A CA 1
ATOM 808 C C . LEU A 1 101 ? 3.257 0.576 -7.480 1.00 91.38 101 LEU A C 1
ATOM 810 O O . LEU A 1 101 ? 3.967 -0.255 -6.924 1.00 91.38 101 LEU A O 1
ATOM 814 N N . ALA A 1 102 ? 2.505 0.298 -8.543 1.00 91.12 102 ALA A N 1
ATOM 815 C CA . ALA A 1 102 ? 2.492 -1.001 -9.215 1.00 91.12 102 ALA A CA 1
ATOM 816 C C . ALA A 1 102 ? 2.729 -0.871 -10.733 1.00 91.12 102 ALA A C 1
ATOM 818 O O . ALA A 1 102 ? 1.873 -1.277 -11.523 1.00 91.12 102 ALA A O 1
ATOM 819 N N . PRO A 1 103 ? 3.836 -0.242 -11.178 1.00 87.56 103 PRO A N 1
ATOM 820 C CA . PRO A 1 103 ? 4.042 0.051 -12.593 1.00 87.56 103 PRO A CA 1
ATOM 821 C C . PRO A 1 103 ? 4.317 -1.188 -13.458 1.00 87.56 103 PRO A C 1
ATOM 823 O O . PRO A 1 103 ? 4.221 -1.083 -14.678 1.00 87.56 103 PRO A O 1
ATOM 826 N N . TYR A 1 104 ? 4.651 -2.345 -12.872 1.00 86.81 104 TYR A N 1
ATOM 827 C CA . TYR A 1 104 ? 4.989 -3.552 -13.633 1.00 86.81 104 TYR A CA 1
ATOM 828 C C . TYR A 1 104 ? 3.776 -4.472 -13.795 1.00 86.81 104 TYR A C 1
ATOM 830 O O . TYR A 1 104 ? 3.546 -5.003 -14.880 1.00 86.81 104 TYR A O 1
ATOM 838 N N . THR A 1 105 ? 2.973 -4.640 -12.741 1.00 88.44 105 THR A N 1
ATOM 839 C CA . THR A 1 105 ? 1.779 -5.508 -12.765 1.00 88.44 105 THR A CA 1
ATOM 840 C C . THR A 1 105 ? 0.461 -4.759 -12.909 1.00 88.44 105 THR A C 1
ATOM 842 O O . THR A 1 105 ? -0.587 -5.403 -12.999 1.00 88.44 105 THR A O 1
ATOM 845 N N . ALA A 1 106 ? 0.477 -3.421 -12.900 1.00 90.00 106 ALA A N 1
ATOM 846 C CA . ALA A 1 106 ? -0.721 -2.577 -12.941 1.00 90.00 106 ALA A CA 1
ATOM 847 C C . ALA A 1 106 ? -1.790 -3.009 -11.914 1.00 90.00 106 ALA A C 1
ATOM 849 O O . ALA A 1 106 ? -2.994 -2.977 -12.184 1.00 90.00 106 ALA A O 1
ATOM 850 N N . SER A 1 107 ? -1.328 -3.452 -10.740 1.00 92.38 107 SER A N 1
ATOM 851 C CA . SER A 1 107 ? -2.138 -4.047 -9.671 1.00 92.38 107 SER A CA 1
ATOM 852 C C . SER A 1 107 ? -2.098 -3.176 -8.406 1.00 92.38 107 SER A C 1
ATOM 854 O O . SER A 1 107 ? -1.519 -3.578 -7.393 1.00 92.38 107 SER A O 1
ATOM 856 N N . PRO A 1 108 ? -2.658 -1.950 -8.451 1.00 93.69 108 PRO A N 1
ATOM 857 C CA . PRO A 1 108 ? -2.660 -1.057 -7.304 1.00 93.69 108 PRO A CA 1
ATOM 858 C C . PRO A 1 108 ? -3.501 -1.643 -6.165 1.00 93.69 108 PRO A C 1
ATOM 860 O O . PRO A 1 108 ? -4.602 -2.160 -6.378 1.00 93.69 108 PRO A O 1
ATOM 863 N N . SER A 1 109 ? -2.970 -1.559 -4.949 1.00 94.38 109 SER A N 1
ATOM 864 C CA . SER A 1 109 ? -3.633 -2.041 -3.738 1.00 94.38 109 SER A CA 1
ATOM 865 C C . SER A 1 109 ? -3.194 -1.254 -2.507 1.00 94.38 109 SER A C 1
ATOM 867 O O . SER A 1 109 ? -2.103 -0.677 -2.456 1.00 94.38 109 SER A O 1
ATOM 869 N N . GLY A 1 110 ? -4.070 -1.204 -1.511 1.00 95.25 110 GLY A N 1
ATOM 870 C CA . GLY A 1 110 ? -3.878 -0.449 -0.283 1.00 95.25 110 GLY A CA 1
ATOM 871 C C . GLY A 1 110 ? -4.616 -1.086 0.883 1.00 95.25 110 GLY A C 1
ATOM 872 O O . GLY A 1 110 ? -5.642 -1.731 0.704 1.00 95.25 110 GLY A O 1
ATOM 873 N N . VAL A 1 111 ? -4.081 -0.923 2.084 1.00 95.31 111 VAL A N 1
ATOM 874 C CA . VAL A 1 111 ? -4.667 -1.427 3.327 1.00 95.31 111 VAL A CA 1
ATOM 875 C C . VAL A 1 111 ? -4.819 -0.275 4.303 1.00 95.31 111 VAL A C 1
ATOM 877 O O . VAL A 1 111 ? -3.954 0.601 4.380 1.00 95.31 111 VAL A O 1
ATOM 880 N N . ALA A 1 112 ? -5.899 -0.302 5.074 1.00 95.06 112 ALA A N 1
ATOM 881 C CA . ALA A 1 112 ? -6.032 0.497 6.278 1.00 95.06 112 ALA A CA 1
ATOM 882 C C . ALA A 1 112 ? -6.284 -0.409 7.487 1.00 95.06 112 ALA A C 1
ATOM 884 O O . ALA A 1 112 ? -7.071 -1.348 7.394 1.00 95.06 112 ALA A O 1
ATOM 885 N N . LEU A 1 113 ? -5.604 -0.126 8.596 1.00 93.06 113 LEU A N 1
ATOM 886 C CA . LEU A 1 113 ? -5.718 -0.825 9.877 1.00 93.06 113 LEU A CA 1
ATOM 887 C C . LEU A 1 113 ? -6.319 0.129 10.909 1.00 93.06 113 LEU A C 1
ATOM 889 O O . LEU A 1 113 ? -5.907 1.286 10.955 1.00 93.06 113 LEU A O 1
ATOM 893 N N . LEU A 1 114 ? -7.241 -0.361 11.731 1.00 91.94 114 LEU A N 1
ATOM 894 C CA . LEU A 1 114 ? -7.831 0.350 12.864 1.00 91.94 114 LEU A CA 1
ATOM 895 C C . LEU A 1 114 ? -7.342 -0.282 14.168 1.00 91.94 114 LEU A C 1
ATOM 897 O O . LEU A 1 114 ? -7.393 -1.508 14.300 1.00 91.94 114 LEU A O 1
ATOM 901 N N . ASP A 1 115 ? -6.895 0.529 15.126 1.00 91.38 115 ASP A N 1
ATOM 902 C CA . ASP A 1 115 ? -6.554 0.063 16.474 1.00 91.38 115 ASP A CA 1
ATOM 903 C C . ASP A 1 115 ? -7.677 0.310 17.505 1.00 91.38 115 ASP A C 1
ATOM 905 O O . ASP A 1 115 ? -8.681 0.964 17.224 1.00 91.38 115 ASP A O 1
ATOM 909 N N . ARG A 1 116 ? -7.512 -0.211 18.727 1.00 89.94 116 ARG A N 1
ATOM 910 C CA . ARG A 1 116 ? -8.441 -0.008 19.863 1.00 89.94 116 ARG A CA 1
ATOM 911 C C . ARG A 1 116 ? -8.574 1.444 20.330 1.00 89.94 116 ARG A C 1
ATOM 913 O O . ARG A 1 116 ? -9.437 1.725 21.157 1.00 89.94 116 ARG A O 1
ATOM 920 N N . HIS A 1 117 ? -7.701 2.330 19.865 1.00 89.31 117 HIS A N 1
ATOM 921 C CA . HIS A 1 117 ? -7.672 3.748 20.209 1.00 89.31 117 HIS A CA 1
ATOM 922 C C . HIS A 1 117 ? -8.223 4.621 19.066 1.00 89.31 117 HIS A C 1
ATOM 924 O O . HIS A 1 117 ? -8.011 5.833 19.076 1.00 89.31 117 HIS A O 1
ATOM 930 N N . ASP A 1 118 ? -8.911 4.014 18.091 1.00 89.25 118 ASP A N 1
ATOM 931 C CA . ASP A 1 118 ? -9.472 4.645 16.893 1.00 89.25 118 ASP A CA 1
ATOM 932 C C . ASP A 1 118 ? -8.429 5.289 15.951 1.00 89.25 118 ASP A C 1
ATOM 934 O O . ASP A 1 118 ? -8.755 6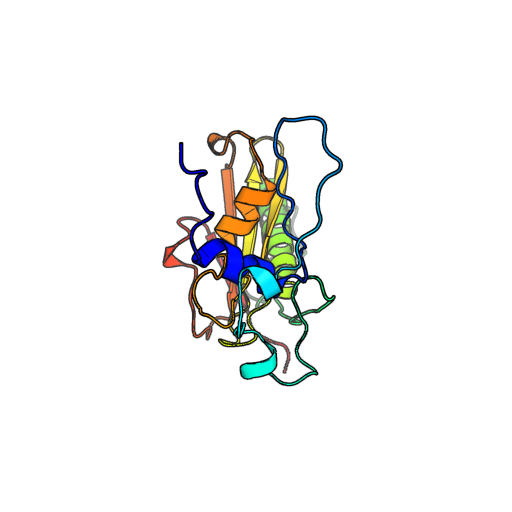.148 15.123 1.00 89.25 118 ASP A O 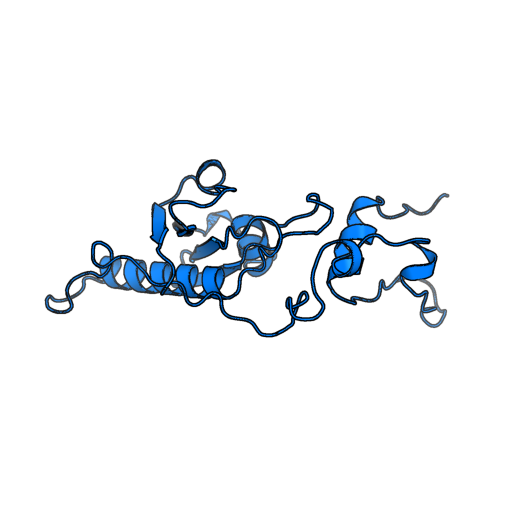1
ATOM 938 N N . ASN A 1 119 ? -7.162 4.864 16.022 1.00 91.38 119 ASN A N 1
ATOM 939 C CA . ASN A 1 119 ? -6.124 5.287 15.085 1.00 91.38 119 ASN A CA 1
ATOM 940 C C . ASN A 1 119 ? -6.197 4.476 13.789 1.00 91.38 119 ASN A C 1
ATOM 942 O O . ASN A 1 119 ? -6.306 3.250 13.806 1.00 91.38 119 ASN A O 1
ATOM 946 N N . ILE A 1 120 ? -6.063 5.170 12.653 1.00 93.75 120 ILE A N 1
ATOM 947 C CA . ILE A 1 120 ? -6.047 4.554 11.323 1.00 93.75 120 ILE A CA 1
ATOM 948 C C . ILE A 1 120 ? -4.639 4.610 10.728 1.00 93.75 120 ILE A C 1
ATOM 950 O O . ILE A 1 120 ? -4.096 5.690 10.481 1.00 93.75 120 ILE A O 1
ATOM 954 N N . TYR A 1 121 ? -4.091 3.441 10.406 1.00 94.44 121 TYR A N 1
ATOM 955 C CA . TYR A 1 121 ? -2.785 3.282 9.767 1.00 94.44 121 TYR A CA 1
ATOM 956 C C . TYR A 1 121 ? -2.954 2.827 8.323 1.00 94.44 121 TYR A C 1
ATOM 958 O O . TYR A 1 121 ? -3.662 1.862 8.052 1.00 94.44 121 TYR A O 1
ATOM 966 N N . LYS A 1 122 ? -2.296 3.514 7.387 1.00 95.38 122 LYS A N 1
ATOM 967 C CA . LYS A 1 122 ? -2.403 3.262 5.944 1.00 95.38 122 LYS A CA 1
ATOM 968 C C . LYS A 1 122 ? -1.144 2.589 5.414 1.00 95.38 122 LYS A C 1
ATOM 970 O O . LYS A 1 122 ? -0.038 2.977 5.780 1.00 95.38 122 LYS A O 1
ATOM 975 N N . GLY A 1 123 ? -1.318 1.644 4.499 1.00 94.50 123 GLY A N 1
ATOM 976 C CA . GLY A 1 123 ? -0.229 0.997 3.781 1.00 94.50 123 GLY A CA 1
ATOM 977 C C . GLY A 1 123 ? -0.528 0.865 2.298 1.00 94.50 123 GLY A C 1
ATOM 978 O O . GLY A 1 123 ? -1.557 0.323 1.907 1.00 94.50 123 GLY A O 1
ATOM 979 N N . SER A 1 124 ? 0.379 1.367 1.468 1.00 94.88 124 SER A N 1
ATOM 980 C CA . SER A 1 124 ? 0.308 1.271 0.010 1.00 94.88 124 SER A CA 1
ATOM 981 C C . SER A 1 124 ? 1.154 0.106 -0.492 1.00 94.88 124 SER A C 1
ATOM 983 O O . SER A 1 124 ? 2.203 -0.197 0.084 1.00 94.88 124 SER A O 1
ATOM 985 N N . TYR A 1 125 ? 0.722 -0.539 -1.572 1.00 93.38 125 TYR A N 1
ATOM 986 C CA . TYR A 1 125 ? 1.552 -1.509 -2.279 1.00 93.38 125 TYR A CA 1
ATOM 987 C C . TYR A 1 125 ? 2.709 -0.813 -3.004 1.00 93.38 125 TYR A C 1
ATOM 989 O O . TYR A 1 125 ? 2.513 0.225 -3.638 1.00 93.38 125 TYR A O 1
ATOM 997 N N . LEU A 1 126 ? 3.914 -1.374 -2.885 1.00 91.12 126 LEU A N 1
ATOM 998 C CA . LEU A 1 126 ? 5.126 -0.855 -3.518 1.00 91.12 126 LEU A CA 1
ATOM 999 C C . LEU A 1 126 ? 5.831 -1.973 -4.280 1.00 91.12 126 LEU A C 1
ATOM 1001 O O . LEU A 1 126 ? 6.432 -2.873 -3.688 1.00 91.12 126 LEU A O 1
ATOM 1005 N N . GLU A 1 127 ? 5.769 -1.901 -5.600 1.00 88.00 127 GLU A N 1
ATOM 1006 C CA . GLU A 1 127 ? 6.334 -2.886 -6.503 1.00 88.00 127 GLU A CA 1
ATOM 1007 C C . GLU A 1 127 ? 7.772 -2.527 -6.898 1.00 88.00 127 GLU A C 1
ATOM 1009 O O . GLU A 1 127 ? 8.101 -1.387 -7.234 1.00 88.00 127 GLU A O 1
ATOM 1014 N N . SER A 1 128 ? 8.652 -3.524 -6.867 1.00 82.25 128 SER A N 1
ATOM 1015 C CA . SER A 1 128 ? 10.056 -3.391 -7.256 1.00 82.25 128 SER A CA 1
ATOM 1016 C C . SER A 1 128 ? 10.287 -3.941 -8.664 1.00 82.25 128 SER A C 1
ATOM 1018 O O . SER A 1 128 ? 9.760 -5.002 -8.990 1.00 82.25 128 SER A O 1
ATOM 1020 N N . ALA A 1 129 ? 11.170 -3.311 -9.456 1.00 75.62 129 ALA A N 1
ATOM 1021 C CA . ALA A 1 129 ? 11.567 -3.832 -10.779 1.00 75.62 129 ALA A CA 1
ATOM 1022 C C . ALA A 1 129 ? 12.126 -5.257 -10.709 1.00 75.62 129 ALA A C 1
ATOM 1024 O O . ALA A 1 129 ? 12.020 -6.028 -11.655 1.00 75.62 129 ALA A O 1
ATOM 1025 N N . ALA A 1 130 ? 12.738 -5.617 -9.580 1.00 72.00 130 ALA A N 1
ATOM 1026 C CA . ALA A 1 130 ? 13.300 -6.942 -9.368 1.00 72.00 130 ALA A CA 1
ATOM 1027 C C . ALA A 1 130 ? 12.252 -7.981 -8.928 1.00 72.00 130 ALA A C 1
ATOM 1029 O O . ALA A 1 130 ? 12.630 -9.111 -8.612 1.00 72.00 130 ALA A O 1
ATOM 1030 N N . PHE A 1 131 ? 10.967 -7.597 -8.846 1.00 65.50 131 PHE A N 1
ATOM 1031 C CA . PHE A 1 131 ? 9.839 -8.272 -8.182 1.00 65.50 131 PHE A CA 1
ATOM 1032 C C . PHE A 1 131 ? 10.043 -8.503 -6.679 1.00 65.50 131 PHE A C 1
ATOM 1034 O O . PHE A 1 131 ? 9.158 -8.242 -5.865 1.00 65.50 131 PHE A O 1
ATOM 1041 N N . ASN A 1 132 ? 11.228 -8.945 -6.278 1.00 73.62 132 ASN A N 1
ATOM 1042 C CA . ASN A 1 132 ? 11.659 -9.093 -4.907 1.00 73.62 132 ASN A CA 1
ATOM 1043 C C . ASN A 1 132 ? 12.724 -8.024 -4.622 1.00 73.62 132 ASN A C 1
ATOM 1045 O O . ASN A 1 132 ? 13.836 -8.147 -5.137 1.00 73.62 132 ASN A O 1
ATOM 1049 N N . PRO A 1 133 ? 12.404 -6.956 -3.872 1.00 66.44 133 PRO A N 1
ATOM 1050 C CA . PRO A 1 133 ? 11.644 -6.983 -2.622 1.00 66.44 133 PRO A CA 1
ATOM 1051 C C . PRO A 1 133 ? 10.441 -6.024 -2.643 1.00 66.44 133 PRO A C 1
ATOM 1053 O O . PRO A 1 133 ? 10.448 -5.001 -1.961 1.00 66.44 133 PRO A O 1
ATOM 1056 N N . SER A 1 134 ? 9.413 -6.335 -3.438 1.00 80.88 134 SER A N 1
ATOM 1057 C CA . SER A 1 134 ? 8.146 -5.592 -3.363 1.00 80.88 134 SER A CA 1
ATOM 1058 C C . SER A 1 134 ? 7.563 -5.673 -1.950 1.00 80.88 134 SER A C 1
ATOM 1060 O O . SER A 1 134 ? 7.618 -6.734 -1.321 1.00 80.88 134 SER A O 1
ATOM 1062 N N . LEU A 1 135 ? 7.003 -4.568 -1.460 1.00 86.88 135 LEU A N 1
ATOM 1063 C CA . LEU A 1 135 ? 6.365 -4.499 -0.149 1.00 86.88 135 LEU A CA 1
ATOM 1064 C C . LEU A 1 135 ? 4.850 -4.549 -0.304 1.00 86.88 135 LEU A C 1
ATOM 1066 O O . LEU A 1 135 ? 4.250 -3.698 -0.963 1.00 86.88 135 LEU A O 1
ATOM 1070 N N . GLY A 1 136 ? 4.242 -5.550 0.329 1.00 90.25 136 GLY A N 1
ATOM 1071 C CA . GLY A 1 136 ? 2.791 -5.692 0.384 1.00 90.25 136 GLY A CA 1
ATOM 1072 C C . GLY A 1 136 ? 2.141 -4.547 1.174 1.00 90.25 136 GLY A C 1
ATOM 1073 O O . GLY A 1 136 ? 2.757 -4.033 2.112 1.00 90.25 136 GLY A O 1
ATOM 1074 N N . PRO A 1 137 ? 0.883 -4.182 0.875 1.00 91.75 137 PRO A N 1
ATOM 1075 C CA . PRO A 1 137 ? 0.202 -3.075 1.551 1.00 91.75 137 PRO A CA 1
ATOM 1076 C C . PRO A 1 137 ? 0.028 -3.315 3.062 1.00 91.75 137 PRO A C 1
ATOM 1078 O O . PRO A 1 137 ? 0.090 -2.382 3.854 1.00 91.75 137 PRO A O 1
ATOM 1081 N N . VAL A 1 138 ? -0.100 -4.572 3.504 1.00 90.69 138 VAL A N 1
ATOM 1082 C CA . VAL A 1 138 ? -0.093 -4.905 4.942 1.00 90.69 138 VAL A CA 1
ATOM 1083 C C . VAL A 1 138 ? 1.260 -4.598 5.577 1.00 90.69 138 VAL A C 1
ATOM 1085 O O . VAL A 1 138 ? 1.317 -4.048 6.670 1.00 90.69 138 VAL A O 1
ATOM 1088 N N . GLN A 1 139 ? 2.362 -4.943 4.905 1.00 89.94 139 GLN A N 1
ATOM 1089 C CA . GLN A 1 139 ? 3.705 -4.721 5.444 1.00 89.94 139 GLN A CA 1
ATOM 1090 C C . GLN A 1 139 ? 3.974 -3.228 5.610 1.00 89.94 139 GLN A C 1
ATOM 1092 O O . GLN A 1 139 ? 4.500 -2.814 6.639 1.00 89.94 139 GLN A O 1
ATOM 1097 N N . THR A 1 140 ? 3.574 -2.413 4.633 1.00 91.62 140 THR A N 1
ATOM 1098 C CA . THR A 1 140 ? 3.722 -0.957 4.719 1.00 91.62 140 THR A CA 1
ATOM 1099 C C . THR A 1 140 ? 2.806 -0.350 5.784 1.00 91.62 140 THR A C 1
ATOM 1101 O O . THR A 1 140 ? 3.247 0.543 6.505 1.00 91.62 140 THR A O 1
ATOM 1104 N N . ALA A 1 141 ? 1.593 -0.880 5.976 1.00 91.56 141 ALA A N 1
ATOM 1105 C CA . ALA A 1 141 ? 0.711 -0.460 7.067 1.00 91.56 141 ALA A CA 1
ATOM 1106 C C . ALA A 1 141 ? 1.299 -0.798 8.448 1.00 91.56 141 ALA A C 1
ATOM 1108 O O . ALA A 1 141 ? 1.289 0.041 9.343 1.00 91.56 141 ALA A O 1
ATOM 1109 N N . LEU A 1 142 ? 1.880 -1.991 8.618 1.00 89.56 142 LEU A N 1
ATOM 1110 C CA . LEU A 1 142 ? 2.540 -2.397 9.866 1.00 89.56 142 LEU A CA 1
ATOM 1111 C C . LEU A 1 142 ? 3.780 -1.546 10.169 1.00 89.56 142 LEU A C 1
ATOM 1113 O O . LEU A 1 142 ? 4.022 -1.204 11.322 1.00 89.56 142 LEU A O 1
ATOM 1117 N N . VAL A 1 143 ? 4.540 -1.144 9.146 1.00 89.06 143 VAL A N 1
ATOM 1118 C CA . VAL A 1 143 ? 5.642 -0.182 9.323 1.00 89.06 143 VAL A CA 1
ATOM 1119 C C . VAL A 1 143 ? 5.122 1.165 9.838 1.00 89.06 143 VAL A C 1
ATOM 1121 O O . VAL A 1 143 ? 5.786 1.780 10.668 1.00 89.06 143 VAL A O 1
ATOM 1124 N N . ALA A 1 144 ? 3.938 1.605 9.399 1.00 87.75 144 ALA A N 1
ATOM 1125 C CA . ALA A 1 144 ? 3.311 2.834 9.890 1.00 87.75 144 ALA A CA 1
ATOM 1126 C C . ALA A 1 144 ? 2.806 2.719 11.342 1.00 87.75 144 ALA A C 1
ATOM 1128 O O . ALA A 1 144 ? 2.827 3.716 12.061 1.00 87.75 144 ALA A O 1
ATOM 1129 N N . VAL A 1 145 ? 2.405 1.521 11.787 1.00 86.75 145 VAL A N 1
ATOM 1130 C CA . VAL A 1 145 ? 2.142 1.229 13.213 1.00 86.75 145 VAL A CA 1
ATOM 1131 C C . VAL A 1 145 ? 3.436 1.346 14.036 1.00 86.75 145 VAL A C 1
ATOM 1133 O O . VAL A 1 145 ? 3.423 1.796 15.182 1.00 86.75 145 VAL A O 1
ATOM 1136 N N . GLY A 1 146 ? 4.578 0.991 13.442 1.00 83.50 146 GLY A N 1
ATOM 1137 C CA . GLY A 1 146 ? 5.894 1.120 14.059 1.00 83.50 146 GLY A CA 1
ATOM 1138 C C . GLY A 1 146 ? 6.146 0.050 15.122 1.00 83.50 146 GLY A C 1
ATOM 1139 O O . GLY A 1 146 ? 5.829 -1.118 14.930 1.00 83.50 146 GLY A O 1
ATOM 1140 N N . SER A 1 147 ? 6.749 0.425 16.252 1.00 69.00 147 SER A N 1
ATOM 1141 C CA . SER A 1 147 ? 7.023 -0.493 17.372 1.00 69.00 147 SER A CA 1
ATOM 1142 C C . SER A 1 147 ? 5.845 -0.651 18.346 1.00 69.00 147 SER A C 1
ATOM 1144 O O . SER A 1 147 ? 6.062 -1.057 19.487 1.00 69.00 147 SER A O 1
ATOM 1146 N N . GLY A 1 148 ? 4.637 -0.247 17.942 1.00 65.88 148 GLY A N 1
ATOM 1147 C CA . GLY A 1 148 ? 3.422 -0.399 18.742 1.00 65.88 148 GLY A CA 1
ATOM 1148 C C . GLY A 1 148 ? 3.018 -1.862 18.932 1.00 65.88 148 GLY A C 1
ATOM 1149 O O . GLY A 1 148 ? 3.565 -2.764 18.291 1.00 65.88 148 GLY A O 1
ATOM 1150 N N . ASP A 1 149 ? 2.051 -2.105 19.818 1.00 73.88 149 ASP A N 1
ATOM 1151 C CA . ASP A 1 149 ? 1.513 -3.448 20.003 1.00 73.88 149 ASP A CA 1
ATOM 1152 C C . ASP A 1 149 ? 0.529 -3.788 18.878 1.00 73.88 149 ASP A C 1
ATOM 1154 O O . ASP A 1 149 ? -0.590 -3.283 18.805 1.00 73.88 149 ASP A O 1
ATOM 1158 N N . TYR A 1 150 ? 0.942 -4.695 17.997 1.00 77.62 150 TYR A N 1
ATOM 1159 C CA . TYR A 1 150 ? 0.100 -5.212 16.921 1.00 77.62 150 TYR A CA 1
ATOM 1160 C C . TYR A 1 150 ? -1.177 -5.907 17.430 1.00 77.62 150 TYR A C 1
ATOM 1162 O O . TYR A 1 150 ? -2.104 -6.112 16.649 1.00 77.62 150 TYR A O 1
ATOM 1170 N N . HIS A 1 151 ? -1.246 -6.265 18.719 1.00 79.69 151 HIS A N 1
ATOM 1171 C CA . HIS A 1 151 ? -2.420 -6.887 19.344 1.00 79.69 151 HIS A CA 1
ATOM 1172 C C . HIS A 1 151 ? -3.586 -5.907 19.531 1.00 79.69 151 HIS A C 1
ATOM 1174 O O . HIS A 1 151 ? -4.708 -6.343 19.807 1.00 79.69 151 HIS A O 1
ATOM 1180 N N . ASP A 1 152 ? -3.339 -4.606 19.363 1.00 87.06 152 ASP A N 1
ATOM 1181 C CA . ASP A 1 152 ? -4.371 -3.576 19.434 1.00 87.06 152 ASP A CA 1
ATOM 1182 C C . ASP A 1 152 ? -5.078 -3.337 18.098 1.00 87.06 152 ASP A C 1
ATOM 1184 O O . ASP A 1 152 ? -6.066 -2.611 18.076 1.00 87.06 152 ASP A O 1
ATOM 1188 N N . ILE A 1 153 ? -4.644 -3.960 16.998 1.00 88.56 153 ILE A N 1
ATOM 1189 C CA . ILE A 1 153 ? -5.360 -3.882 15.718 1.00 88.56 153 ILE A CA 1
ATOM 1190 C C . ILE A 1 153 ? -6.676 -4.663 15.835 1.00 88.56 153 ILE A C 1
ATOM 1192 O O . ILE A 1 153 ? -6.674 -5.861 16.122 1.00 88.56 153 ILE A O 1
ATOM 1196 N N . VAL A 1 154 ? -7.798 -3.982 15.606 1.00 89.81 154 VAL A N 1
ATOM 1197 C CA . VAL A 1 154 ? -9.156 -4.538 15.750 1.00 89.81 154 VAL A CA 1
ATOM 1198 C C . VAL A 1 154 ? -9.867 -4.752 14.428 1.00 89.81 154 VAL A C 1
ATOM 1200 O O . VAL A 1 154 ? -10.696 -5.653 14.337 1.00 89.81 154 VAL A O 1
ATOM 1203 N N . ASP A 1 155 ? -9.540 -3.960 13.410 1.00 90.06 155 ASP A N 1
ATOM 1204 C CA . ASP A 1 155 ? -10.151 -4.080 12.091 1.00 90.06 155 ASP A CA 1
ATOM 1205 C C . ASP A 1 155 ? -9.150 -3.713 10.994 1.00 90.06 155 ASP A C 1
ATOM 1207 O O . ASP A 1 155 ? -8.171 -2.994 11.219 1.00 90.06 155 ASP A O 1
ATOM 1211 N N . ALA A 1 156 ? -9.387 -4.226 9.793 1.00 91.06 156 ALA A N 1
ATOM 1212 C CA . ALA A 1 156 ? -8.608 -3.889 8.621 1.00 91.06 156 ALA A CA 1
ATOM 1213 C C . ALA A 1 156 ? -9.447 -3.993 7.351 1.00 91.06 156 ALA A C 1
ATOM 1215 O O . ALA A 1 156 ? -10.245 -4.915 7.176 1.00 91.06 156 ALA A O 1
ATOM 1216 N N . VAL A 1 157 ? -9.189 -3.076 6.422 1.00 92.94 157 VAL A N 1
ATOM 1217 C CA . VAL A 1 157 ? -9.767 -3.104 5.081 1.00 92.94 157 VAL A CA 1
ATOM 1218 C C . VAL A 1 157 ? -8.647 -3.182 4.062 1.00 92.94 157 VAL A C 1
ATOM 1220 O O . VAL A 1 157 ? -7.771 -2.317 4.026 1.00 92.94 157 VAL A O 1
ATOM 1223 N N . LEU A 1 158 ? -8.701 -4.208 3.215 1.00 92.94 158 LEU A N 1
ATOM 1224 C CA . LEU A 1 158 ? -7.925 -4.281 1.985 1.00 92.94 158 LEU A CA 1
ATOM 1225 C C . LEU A 1 158 ? -8.736 -3.696 0.834 1.00 92.94 158 LEU A C 1
ATOM 1227 O O . LEU A 1 158 ? -9.913 -4.002 0.657 1.00 92.94 158 LEU A O 1
ATOM 1231 N N . VAL A 1 159 ? -8.059 -2.903 0.024 1.00 92.69 159 VAL A N 1
ATOM 1232 C CA . VAL A 1 159 ? -8.529 -2.392 -1.246 1.00 92.69 159 VAL A CA 1
ATOM 1233 C C . VAL A 1 159 ? -7.601 -2.877 -2.349 1.00 92.69 159 VAL A C 1
ATOM 1235 O O . VAL A 1 159 ? -6.394 -2.643 -2.294 1.00 92.69 159 VAL A O 1
ATOM 1238 N N . GLU A 1 160 ? -8.168 -3.466 -3.394 1.00 91.25 160 GLU A N 1
ATOM 1239 C CA . GLU A 1 160 ? -7.440 -3.803 -4.616 1.00 91.25 160 GLU A CA 1
ATOM 1240 C C . GLU A 1 160 ? -8.348 -3.766 -5.851 1.00 91.25 160 GLU A C 1
ATOM 1242 O O . GLU A 1 160 ? -9.581 -3.811 -5.760 1.00 91.25 160 GLU A O 1
ATOM 1247 N N . LYS A 1 161 ? -7.735 -3.650 -7.031 1.00 88.50 161 LYS A N 1
ATOM 1248 C CA . LYS A 1 161 ? -8.453 -3.738 -8.307 1.00 88.50 161 LYS A CA 1
ATOM 1249 C C . LYS A 1 161 ? -8.999 -5.158 -8.505 1.00 88.50 161 LYS A C 1
ATOM 1251 O O . LYS A 1 161 ? -8.286 -6.130 -8.281 1.00 88.50 161 LYS A O 1
ATOM 1256 N N . GLU A 1 162 ? -10.245 -5.281 -8.962 1.00 83.19 162 GLU A N 1
ATOM 1257 C CA . GLU A 1 162 ? -10.908 -6.588 -9.120 1.00 83.19 162 GLU A CA 1
ATOM 1258 C C . GLU A 1 162 ? -10.158 -7.542 -10.069 1.00 83.19 162 GLU A C 1
ATOM 1260 O O . GLU A 1 162 ? -9.929 -8.709 -9.733 1.00 83.19 162 GLU A O 1
ATOM 1265 N N . ASP A 1 163 ? -9.708 -7.006 -11.204 1.00 83.94 163 ASP A N 1
ATOM 1266 C CA . ASP A 1 163 ? -8.950 -7.722 -12.236 1.00 83.94 163 ASP A CA 1
ATOM 1267 C C . ASP A 1 163 ? -7.429 -7.548 -12.079 1.00 83.94 163 ASP A C 1
ATOM 1269 O O . ASP A 1 163 ? -6.684 -7.531 -1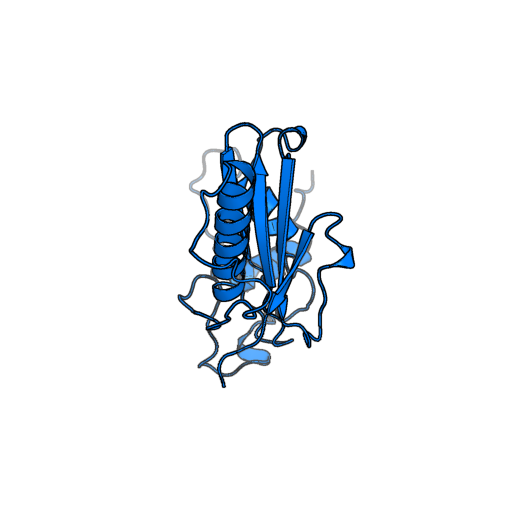3.061 1.00 83.94 163 ASP A O 1
ATOM 1273 N N . ALA A 1 164 ? -6.945 -7.355 -10.847 1.00 86.62 164 ALA A N 1
ATOM 1274 C CA . ALA A 1 164 ? -5.515 -7.262 -10.580 1.00 86.62 164 ALA A CA 1
ATOM 1275 C C . ALA A 1 164 ? -4.796 -8.577 -10.932 1.00 86.62 164 ALA A C 1
ATOM 1277 O O . ALA A 1 164 ? -5.233 -9.670 -10.559 1.00 86.62 164 ALA A O 1
ATOM 1278 N N . ALA A 1 165 ? -3.652 -8.461 -11.613 1.00 86.75 165 ALA A N 1
ATOM 1279 C CA . ALA A 1 165 ? -2.772 -9.592 -11.902 1.00 86.75 165 ALA A CA 1
ATOM 1280 C C . ALA A 1 165 ? -2.149 -10.165 -10.618 1.00 86.75 165 ALA A C 1
ATOM 1282 O O . ALA A 1 165 ? -1.900 -11.368 -10.528 1.00 86.75 165 ALA A O 1
ATOM 1283 N N . VAL A 1 166 ? -1.929 -9.310 -9.614 1.00 85.00 166 VAL A N 1
ATOM 1284 C CA . VAL A 1 166 ? -1.457 -9.690 -8.280 1.00 85.00 166 VAL A CA 1
ATOM 1285 C C . VAL A 1 166 ? -2.553 -9.409 -7.258 1.00 85.00 166 VAL A C 1
ATOM 1287 O O . VAL A 1 166 ? -2.978 -8.267 -7.112 1.00 85.00 166 VAL A O 1
ATOM 1290 N N . LYS A 1 167 ? -2.972 -10.445 -6.523 1.00 85.81 167 LYS A N 1
ATOM 1291 C CA . LYS A 1 167 ? -3.980 -10.348 -5.457 1.00 85.81 167 LYS A CA 1
ATOM 1292 C C . LYS A 1 167 ? -3.328 -10.442 -4.086 1.00 85.81 167 LYS A C 1
ATOM 1294 O O . LYS A 1 167 ? -2.569 -11.375 -3.824 1.00 85.81 167 LYS A O 1
ATOM 1299 N N . GLN A 1 168 ? -3.641 -9.491 -3.216 1.00 83.56 168 GLN A N 1
ATOM 1300 C CA . GLN A 1 168 ? -3.141 -9.414 -1.845 1.00 83.56 168 GLN A CA 1
ATOM 1301 C C . GLN A 1 168 ? -4.129 -10.009 -0.834 1.00 83.56 168 GLN A C 1
ATOM 1303 O O . GLN A 1 168 ? -3.743 -10.239 0.311 1.00 83.56 168 GLN A O 1
ATOM 1308 N N . GLU A 1 169 ? -5.357 -10.328 -1.259 1.00 77.69 169 GLU A N 1
ATOM 1309 C CA . GLU A 1 169 ? -6.429 -10.911 -0.435 1.00 77.69 169 GLU A CA 1
ATOM 1310 C C . GLU A 1 169 ? -5.961 -12.112 0.400 1.00 77.69 169 GLU A C 1
ATOM 1312 O O . GLU A 1 169 ? -6.233 -12.184 1.591 1.00 77.69 169 GLU A O 1
ATOM 1317 N N . GLN A 1 170 ? -5.161 -13.022 -0.167 1.00 68.12 170 GLN A N 1
ATOM 1318 C CA . GLN A 1 170 ? -4.680 -14.207 0.562 1.00 68.12 170 GLN A CA 1
ATOM 1319 C C . GLN A 1 170 ? -3.740 -13.878 1.736 1.00 68.12 170 GLN A C 1
ATOM 1321 O O . GLN A 1 170 ? -3.534 -14.713 2.618 1.00 68.12 170 GLN A O 1
ATOM 1326 N N . THR A 1 171 ? -3.178 -12.668 1.758 1.00 64.81 171 THR A N 1
ATOM 1327 C CA . THR A 1 171 ? -2.296 -12.172 2.823 1.00 64.81 171 THR A CA 1
ATOM 1328 C C . THR A 1 171 ? -3.092 -11.516 3.960 1.00 64.81 171 THR A C 1
ATOM 1330 O O . THR A 1 171 ? -2.559 -11.328 5.053 1.00 64.81 171 THR A O 1
ATOM 1333 N N . VAL A 1 172 ? -4.374 -11.199 3.742 1.00 64.06 172 VAL A N 1
ATOM 1334 C CA . VAL A 1 172 ? -5.234 -10.471 4.684 1.00 64.06 172 VAL A CA 1
ATOM 1335 C C . VAL A 1 172 ? -6.386 -11.377 5.127 1.00 64.06 172 VAL A C 1
ATOM 1337 O O . VAL A 1 172 ? -7.186 -11.817 4.316 1.00 64.06 172 VAL A O 1
ATOM 1340 N N . ARG A 1 173 ? -6.517 -11.662 6.429 1.00 60.03 173 ARG A N 1
ATOM 1341 C CA . ARG A 1 173 ? -7.677 -12.410 6.975 1.00 60.03 173 ARG A CA 1
ATOM 1342 C C . ARG A 1 173 ? -8.865 -11.512 7.369 1.00 60.03 173 ARG A C 1
ATOM 1344 O O . ARG A 1 173 ? -9.755 -11.964 8.081 1.00 60.03 173 ARG A O 1
ATOM 1351 N N . PHE A 1 174 ? -8.866 -10.258 6.925 1.00 63.47 174 PHE A N 1
ATOM 1352 C CA . PHE A 1 174 ? -9.838 -9.216 7.276 1.00 63.47 174 PHE A CA 1
ATOM 1353 C C . PHE A 1 174 ? -10.696 -8.814 6.062 1.00 63.47 174 PHE A C 1
ATOM 1355 O O . PHE A 1 174 ? -10.546 -9.380 4.977 1.00 63.47 174 PHE A O 1
ATOM 1362 N N . GLY A 1 175 ? -11.616 -7.860 6.238 1.00 63.59 175 GLY A N 1
ATOM 1363 C CA . GLY A 1 175 ? -12.535 -7.424 5.185 1.00 63.59 175 GLY A CA 1
ATOM 1364 C C . GLY A 1 175 ? -11.807 -6.952 3.921 1.00 63.59 175 GLY A C 1
ATOM 1365 O O . GLY A 1 175 ? -10.853 -6.178 3.986 1.00 63.59 175 GLY A O 1
ATOM 1366 N N . SER A 1 176 ? -12.268 -7.411 2.756 1.00 68.06 176 SER A N 1
ATOM 1367 C CA . SER A 1 176 ? -11.710 -7.031 1.453 1.00 68.06 176 SER A CA 1
ATOM 1368 C C . SER A 1 176 ? -12.751 -6.300 0.612 1.00 68.06 176 SER A C 1
ATOM 1370 O O . SER A 1 176 ? -13.920 -6.685 0.572 1.00 68.06 176 SER A O 1
ATOM 1372 N N . VAL A 1 177 ? -12.324 -5.227 -0.052 1.00 75.12 177 VAL A N 1
ATOM 1373 C CA . VAL A 1 177 ? -13.151 -4.365 -0.898 1.00 75.12 177 VAL A CA 1
ATOM 1374 C C . VAL A 1 177 ? -12.506 -4.247 -2.273 1.00 75.12 177 VAL A C 1
ATOM 1376 O O . VAL A 1 177 ? -11.319 -3.952 -2.400 1.00 75.12 177 VAL A O 1
ATOM 1379 N N . LYS A 1 178 ? -13.304 -4.468 -3.317 1.00 79.81 178 LYS A N 1
ATOM 1380 C CA . LYS A 1 178 ? -12.845 -4.423 -4.708 1.00 79.81 178 LYS A CA 1
ATOM 1381 C C . LYS A 1 178 ? -13.181 -3.094 -5.375 1.00 79.81 178 LYS A C 1
ATOM 1383 O O . LYS A 1 178 ? -14.165 -2.438 -5.026 1.00 79.81 178 LYS A O 1
ATOM 1388 N N . MET A 1 179 ? -12.355 -2.708 -6.345 1.00 77.44 179 MET A N 1
ATOM 1389 C CA . MET A 1 179 ? -12.454 -1.423 -7.041 1.00 77.44 179 MET A CA 1
ATOM 1390 C C . MET A 1 179 ? -12.347 -1.532 -8.552 1.00 77.44 179 MET A C 1
ATOM 1392 O O . MET A 1 179 ? -11.791 -2.495 -9.086 1.00 77.44 179 MET A O 1
ATOM 1396 N N . ASN A 1 180 ? -12.801 -0.463 -9.213 1.00 70.00 180 ASN A N 1
ATOM 1397 C CA . ASN A 1 180 ? -12.626 -0.250 -10.641 1.00 70.00 180 ASN A CA 1
ATOM 1398 C C . ASN A 1 180 ? -11.875 1.065 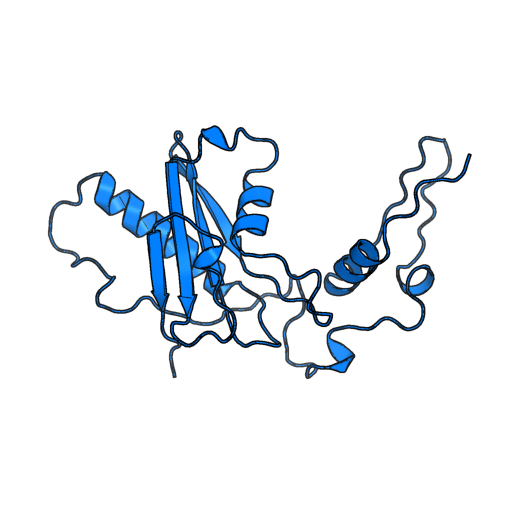-10.916 1.00 70.00 180 ASN A C 1
ATOM 1400 O O . ASN A 1 180 ? -11.947 2.019 -10.134 1.00 70.00 180 ASN A O 1
ATOM 1404 N N . SER A 1 181 ? -11.148 1.108 -12.029 1.00 63.16 181 SER A N 1
ATOM 1405 C CA . SER A 1 181 ? -10.489 2.320 -12.525 1.00 63.16 181 SER A CA 1
ATOM 1406 C C . SER A 1 181 ? -11.484 3.179 -13.302 1.00 63.16 181 SER A C 1
ATOM 1408 O O . SER A 1 181 ? -12.297 2.641 -14.056 1.00 63.16 181 SER A O 1
ATOM 1410 N N . ARG A 1 182 ? -11.396 4.508 -13.175 1.00 59.12 182 ARG A N 1
ATOM 1411 C CA . ARG A 1 182 ? -12.068 5.413 -14.117 1.00 59.12 182 ARG A CA 1
ATOM 1412 C C . ARG A 1 182 ? -11.423 5.227 -15.497 1.00 59.12 182 ARG A C 1
ATOM 1414 O O . ARG A 1 182 ? -10.199 5.279 -15.589 1.00 59.12 182 ARG A O 1
ATOM 1421 N N . GLN A 1 183 ? -12.232 4.917 -16.512 1.00 40.69 183 GLN A N 1
ATOM 1422 C CA . GLN A 1 183 ? -11.792 4.922 -17.913 1.00 40.69 183 GLN A CA 1
ATOM 1423 C C . GLN A 1 183 ? -11.399 6.332 -18.351 1.00 40.69 183 GLN A C 1
ATOM 1425 O O . GLN A 1 183 ? -12.049 7.289 -17.866 1.00 40.69 183 GLN A O 1
#

Radius of gyration: 19.43 Å; chains: 1; bounding box: 66×26×40 Å

Sequence (183 aa):
MAEPKPIRRWWQFCNFSNLYCFSSTINRCPPQFTPLSHFLPHQFGPHDLLSSSTPLLLETHDNALTLLPNHIVDDDDALCNDHLHNHKLKNAALEAANKSLAPYTASPSGVALLDRHDNIYKGSYLESAAFNPSLGPVQTALVAVGSGDYHDIVDAVLVEKEDAAVKQEQTVRFGSVKMNSRQ